Protein AF-A0A4Q6BE44-F1 (afdb_monomer_lite)

Sequence (335 aa):
MDDSVPVTAKYSFSKQGELLGVRKEMVAYKNAGSKFDSQLNSIDYLYDADKKLLGAKGVVKSTFKENGGSETVMNFFVKALEVRALSEGLKSANRSSMTLVDPARVSVSEAQSRASSGRTFDEAMKDLDQVTAATDGGVFYDIFRSLADQIRVNPAYSEIVAKKILSEKERDEGTKRKLAAMFGALAESGHTEGADTLTKLAGDCGDRYCKTQAMMGINTHSKPSAKNTQDLLSLARSESDKEVAATAIIAAGATGRKIESAPPELGRDLIQFYGDPSKTEIKTSTIAAMGNHGSTDYLPTLKEGLKSSESNVRSAAAYSLRYVRDETVNPTLIE

pLDDT: mean 85.11, std 16.84, range [28.7, 98.81]

Structure (mmCIF, N/CA/C/O backbone):
data_AF-A0A4Q6BE44-F1
#
_entry.id   AF-A0A4Q6BE44-F1
#
loop_
_atom_site.group_PDB
_atom_site.id
_atom_site.type_symbol
_atom_site.label_atom_id
_atom_site.label_alt_id
_atom_site.label_comp_id
_atom_site.label_asym_id
_atom_site.label_entity_id
_atom_site.label_seq_id
_atom_site.pdbx_PDB_ins_code
_atom_site.Cartn_x
_atom_site.Cartn_y
_atom_site.Cartn_z
_atom_site.occupancy
_atom_site.B_iso_or_equiv
_atom_site.auth_seq_id
_atom_site.auth_comp_id
_atom_site.auth_asym_id
_atom_site.auth_atom_id
_atom_site.pdbx_PDB_model_num
ATOM 1 N N . MET A 1 1 ? -3.324 -14.981 6.032 1.00 28.70 1 MET A N 1
ATOM 2 C CA . MET A 1 1 ? -3.447 -16.439 6.175 1.00 28.70 1 MET A CA 1
ATOM 3 C C . MET A 1 1 ? -2.144 -16.996 5.666 1.00 28.70 1 MET A C 1
ATOM 5 O O . MET A 1 1 ? -1.795 -16.724 4.526 1.00 28.70 1 MET A O 1
ATOM 9 N N . ASP A 1 2 ? -1.356 -17.581 6.557 1.00 29.73 2 ASP A N 1
ATOM 10 C CA . ASP A 1 2 ? -0.181 -18.337 6.148 1.00 29.73 2 ASP A CA 1
ATOM 11 C C . ASP A 1 2 ? -0.699 -19.727 5.775 1.00 29.73 2 ASP A C 1
ATOM 13 O O . ASP A 1 2 ? -0.874 -20.587 6.633 1.00 29.73 2 ASP A O 1
ATOM 17 N N . ASP A 1 3 ? -1.064 -19.899 4.503 1.00 33.50 3 ASP A N 1
ATOM 18 C CA . ASP A 1 3 ? -1.533 -21.179 3.959 1.00 33.50 3 ASP A CA 1
ATOM 19 C C . ASP A 1 3 ? -0.361 -22.151 3.721 1.00 33.50 3 ASP A C 1
ATOM 21 O O . ASP A 1 3 ? -0.491 -23.132 2.981 1.00 33.50 3 ASP A O 1
ATOM 25 N N . SER A 1 4 ? 0.806 -21.908 4.336 1.00 39.91 4 SER A N 1
ATOM 26 C CA . SER A 1 4 ? 1.925 -22.843 4.305 1.00 39.91 4 SER A CA 1
ATOM 27 C C . SER A 1 4 ? 1.606 -24.078 5.153 1.00 39.91 4 SER A C 1
ATOM 29 O O . SER A 1 4 ? 1.994 -24.248 6.306 1.00 39.91 4 SER A O 1
ATOM 31 N N . VAL A 1 5 ? 0.867 -25.007 4.551 1.00 50.66 5 VAL A N 1
ATOM 32 C CA . VAL A 1 5 ? 0.675 -26.337 5.124 1.00 50.66 5 VAL A CA 1
ATOM 33 C C . VAL A 1 5 ? 2.050 -27.018 5.202 1.00 50.66 5 VAL A C 1
ATOM 35 O O . VAL A 1 5 ? 2.741 -27.121 4.181 1.00 50.66 5 VAL A O 1
ATOM 38 N N . PRO A 1 6 ? 2.478 -27.504 6.380 1.00 59.69 6 PRO A N 1
ATOM 39 C CA . PRO A 1 6 ? 3.819 -28.037 6.559 1.00 59.69 6 PRO A CA 1
ATOM 40 C C . PRO A 1 6 ? 4.020 -29.315 5.734 1.00 59.69 6 PRO A C 1
ATOM 42 O O . PRO A 1 6 ? 3.391 -30.347 5.976 1.00 59.69 6 PRO A O 1
ATOM 45 N N . VAL A 1 7 ? 4.945 -29.264 4.775 1.00 67.75 7 VAL A N 1
ATOM 46 C CA . VAL A 1 7 ? 5.470 -30.451 4.087 1.00 67.75 7 VAL A CA 1
ATOM 47 C C . VAL A 1 7 ? 6.553 -31.072 4.965 1.00 67.75 7 VAL A C 1
ATOM 49 O O . VAL A 1 7 ? 7.505 -30.399 5.368 1.00 67.75 7 VAL A O 1
ATOM 52 N N . THR A 1 8 ? 6.453 -32.373 5.236 1.00 74.06 8 THR A N 1
ATOM 53 C CA . THR A 1 8 ? 7.554 -33.120 5.856 1.00 74.06 8 THR A CA 1
ATOM 54 C C . THR A 1 8 ? 8.442 -33.687 4.760 1.00 74.06 8 THR A C 1
ATOM 56 O O . THR A 1 8 ? 7.979 -34.458 3.919 1.00 74.06 8 THR A O 1
ATOM 59 N N . ALA A 1 9 ? 9.725 -33.335 4.790 1.00 81.25 9 ALA A N 1
ATOM 60 C CA . ALA A 1 9 ? 10.733 -33.896 3.902 1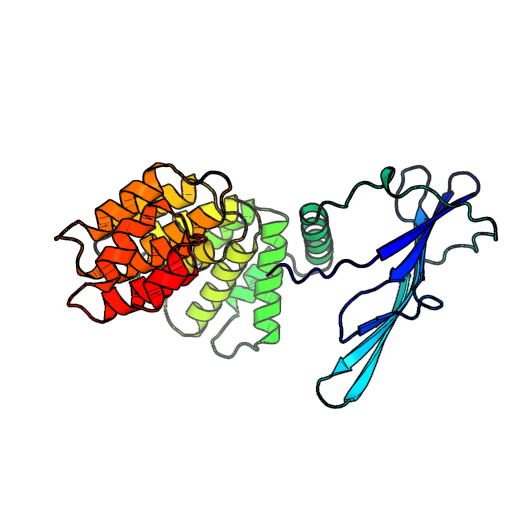.00 81.25 9 ALA A CA 1
ATOM 61 C C . ALA A 1 9 ? 11.821 -34.628 4.701 1.00 81.25 9 ALA A C 1
ATOM 63 O O . ALA A 1 9 ? 12.213 -34.174 5.779 1.00 81.25 9 ALA A O 1
ATOM 64 N N . LYS A 1 10 ? 12.307 -35.747 4.163 1.00 80.06 10 LYS A N 1
ATOM 65 C CA . LYS A 1 10 ? 13.540 -36.415 4.588 1.00 80.06 10 LYS A CA 1
ATOM 66 C C . LYS A 1 10 ? 14.677 -35.966 3.682 1.00 80.06 10 LYS A C 1
ATOM 68 O O . LYS A 1 10 ? 14.475 -35.770 2.487 1.00 80.06 10 LYS A O 1
ATOM 73 N N . TYR A 1 11 ? 15.861 -35.819 4.261 1.00 80.44 11 TYR A N 1
ATOM 74 C CA . TYR A 1 11 ? 17.063 -35.466 3.519 1.00 80.44 11 TYR A CA 1
ATOM 75 C C . TYR A 1 11 ? 18.119 -36.558 3.687 1.00 80.44 11 TYR A C 1
ATOM 77 O O . TYR A 1 11 ? 18.361 -37.043 4.795 1.00 80.44 11 TYR A O 1
ATOM 85 N N . SER A 1 12 ? 18.746 -36.949 2.585 1.00 77.38 12 SER A N 1
ATOM 86 C CA . SER A 1 12 ? 19.853 -37.906 2.538 1.00 77.38 12 SER A CA 1
ATOM 87 C C . SER A 1 12 ? 21.045 -37.234 1.874 1.00 77.38 12 SER A C 1
ATOM 89 O O . SER A 1 12 ? 20.862 -36.466 0.937 1.00 77.38 12 SER A O 1
ATOM 91 N N . PHE A 1 13 ? 22.261 -37.503 2.341 1.00 78.56 13 PHE A N 1
ATOM 92 C CA . PHE A 1 13 ? 23.453 -36.822 1.845 1.00 78.56 13 PHE A CA 1
ATOM 93 C C . PHE A 1 13 ? 24.493 -37.848 1.385 1.00 78.56 13 PHE A C 1
ATOM 95 O O . PHE A 1 13 ? 24.627 -38.925 1.974 1.00 78.56 13 PHE A O 1
ATOM 102 N N . SER A 1 14 ? 25.228 -37.531 0.323 1.00 78.44 14 SER A N 1
ATOM 103 C CA . SER A 1 14 ? 26.370 -38.313 -0.162 1.00 78.44 14 SER A CA 1
ATOM 104 C C . SER A 1 14 ? 27.544 -37.391 -0.459 1.00 78.44 14 SER A C 1
ATOM 106 O O . SER A 1 14 ? 27.363 -36.218 -0.772 1.00 78.44 14 SER A O 1
ATOM 108 N N . LYS A 1 15 ? 28.766 -37.911 -0.342 1.00 80.94 15 LYS A N 1
ATOM 109 C CA . LYS A 1 15 ? 29.979 -37.182 -0.714 1.00 80.94 15 LYS A CA 1
ATOM 110 C C . LYS A 1 15 ? 30.802 -38.035 -1.672 1.00 80.94 15 LYS A C 1
ATOM 112 O O . LYS A 1 15 ? 31.068 -39.196 -1.368 1.00 80.94 15 LYS A O 1
ATOM 117 N N . GLN A 1 16 ? 31.204 -37.464 -2.804 1.00 77.00 16 GLN A N 1
ATOM 118 C CA . GLN A 1 16 ? 32.076 -38.110 -3.787 1.00 77.00 16 GLN A CA 1
ATOM 119 C C . GLN A 1 16 ? 33.203 -37.145 -4.166 1.00 77.00 16 GLN A C 1
ATOM 121 O O . GLN A 1 16 ? 33.008 -36.212 -4.942 1.00 77.00 16 GLN A O 1
ATOM 126 N N . GLY A 1 17 ? 34.387 -37.347 -3.582 1.00 86.00 17 GLY A N 1
ATOM 127 C CA . GLY A 1 17 ? 35.457 -36.349 -3.645 1.00 86.00 17 GLY A CA 1
ATOM 128 C C . GLY A 1 17 ? 35.003 -35.040 -2.995 1.00 86.00 17 GLY A C 1
ATOM 129 O O . GLY A 1 17 ? 34.515 -35.052 -1.867 1.00 86.00 17 GLY A O 1
ATOM 130 N N . GLU A 1 18 ? 35.113 -33.935 -3.726 1.00 81.88 18 GLU A N 1
ATOM 131 C CA . GLU A 1 18 ? 34.664 -32.606 -3.289 1.00 81.88 18 GLU A CA 1
ATOM 132 C C . GLU A 1 18 ? 33.167 -32.341 -3.513 1.00 81.88 18 GLU A C 1
ATOM 134 O O . GLU A 1 18 ? 32.647 -31.302 -3.116 1.00 81.88 18 GLU A O 1
ATOM 139 N N . LEU A 1 19 ? 32.454 -33.277 -4.140 1.00 77.69 19 LEU A N 1
ATOM 140 C CA . LEU A 1 19 ? 31.047 -33.099 -4.469 1.00 77.69 19 LEU A CA 1
ATOM 141 C C . LEU A 1 19 ? 30.142 -33.533 -3.315 1.00 77.69 19 LEU A C 1
ATOM 143 O O . LEU A 1 19 ? 30.325 -34.617 -2.756 1.00 77.69 19 LEU A O 1
ATOM 147 N N . LEU A 1 20 ? 29.126 -32.722 -3.014 1.00 81.69 20 LEU A N 1
ATOM 148 C CA . LEU A 1 20 ? 28.070 -33.013 -2.042 1.00 81.69 20 LEU A CA 1
ATOM 149 C C . LEU A 1 20 ? 26.748 -33.293 -2.767 1.00 81.69 20 LEU A C 1
ATOM 151 O O . LEU A 1 20 ? 26.156 -32.398 -3.365 1.00 81.69 20 LEU A O 1
ATOM 155 N N . GLY A 1 21 ? 26.261 -34.527 -2.678 1.00 81.94 21 GLY A N 1
ATOM 156 C CA . GLY A 1 21 ? 24.915 -34.910 -3.088 1.00 81.94 21 GLY A CA 1
ATOM 157 C C . GLY A 1 21 ? 23.912 -34.721 -1.950 1.00 81.94 21 GLY A C 1
ATOM 158 O O . GLY A 1 21 ? 24.191 -35.085 -0.808 1.00 81.94 21 GLY A O 1
ATOM 159 N N . VAL A 1 22 ? 22.734 -34.176 -2.254 1.00 83.81 22 VAL A N 1
ATOM 160 C CA . VAL A 1 22 ? 21.609 -34.039 -1.320 1.00 83.81 22 VAL A CA 1
ATOM 161 C C . VAL A 1 22 ? 20.351 -34.581 -1.981 1.00 83.81 22 VAL A C 1
ATOM 163 O O . VAL A 1 22 ? 19.870 -34.004 -2.944 1.00 83.81 22 VAL A O 1
ATOM 166 N N . ARG A 1 23 ? 19.770 -35.651 -1.451 1.00 84.31 23 ARG A N 1
ATOM 167 C CA . ARG A 1 23 ? 18.442 -36.131 -1.834 1.00 84.31 23 ARG A CA 1
ATOM 168 C C . ARG A 1 23 ? 17.406 -35.567 -0.872 1.00 84.31 23 ARG A C 1
ATOM 170 O O . ARG A 1 23 ? 17.531 -35.748 0.334 1.00 84.31 23 ARG A O 1
ATOM 177 N N . LYS A 1 24 ? 16.372 -34.911 -1.390 1.00 87.06 24 LYS A N 1
ATOM 178 C CA . LYS A 1 24 ? 15.186 -34.468 -0.647 1.00 87.06 24 LYS A CA 1
ATOM 179 C C . LYS A 1 24 ? 14.000 -35.333 -1.045 1.00 87.06 24 LYS A C 1
ATOM 181 O O . LYS A 1 24 ? 13.546 -35.232 -2.177 1.00 87.06 24 LYS A O 1
ATOM 186 N N . GLU A 1 25 ? 13.462 -36.107 -0.114 1.00 83.00 25 GLU A N 1
ATOM 187 C CA . GLU A 1 25 ? 12.260 -36.928 -0.296 1.00 83.00 25 GLU A CA 1
ATOM 188 C C . GLU A 1 25 ? 11.085 -36.297 0.447 1.00 83.00 25 GLU A C 1
ATOM 190 O O . GLU A 1 25 ? 11.172 -36.045 1.649 1.00 83.00 25 GLU A O 1
ATOM 195 N N . MET A 1 26 ? 9.971 -36.038 -0.231 1.00 82.06 26 MET A N 1
ATOM 196 C CA . MET A 1 26 ? 8.767 -35.513 0.422 1.00 82.06 26 MET A CA 1
ATOM 197 C C . MET A 1 26 ? 7.946 -36.685 0.950 1.00 82.06 26 MET A C 1
ATOM 199 O O . MET A 1 26 ? 7.386 -37.463 0.184 1.00 82.06 26 MET A O 1
ATOM 203 N N . VAL A 1 27 ? 7.902 -36.826 2.275 1.00 73.50 27 VAL A N 1
ATOM 204 C CA . VAL A 1 27 ? 7.380 -38.031 2.937 1.00 73.50 27 VAL A CA 1
ATOM 205 C C . VAL A 1 27 ? 5.978 -37.870 3.499 1.00 73.50 27 VAL A C 1
ATOM 207 O O . VAL A 1 27 ? 5.303 -38.870 3.720 1.00 73.50 27 VAL A O 1
ATOM 210 N N . ALA A 1 28 ? 5.529 -36.639 3.747 1.00 64.69 28 ALA A N 1
ATOM 211 C CA . ALA A 1 28 ? 4.156 -36.401 4.166 1.00 64.69 28 ALA A CA 1
ATOM 212 C C . ALA A 1 28 ? 3.686 -34.987 3.826 1.00 64.69 28 ALA A C 1
ATOM 214 O O . ALA A 1 28 ? 4.404 -34.003 4.019 1.00 64.69 28 ALA A O 1
ATOM 215 N N . TYR A 1 29 ? 2.427 -34.915 3.413 1.00 63.91 29 TYR A N 1
ATOM 216 C CA . TYR A 1 29 ? 1.618 -33.707 3.373 1.00 63.91 29 TYR A CA 1
ATOM 217 C C . TYR A 1 29 ? 0.300 -34.034 4.047 1.00 63.91 29 TYR A C 1
ATOM 219 O O . TYR A 1 29 ? -0.304 -35.068 3.758 1.00 63.91 29 TYR A O 1
ATOM 227 N N . LYS A 1 30 ? -0.117 -33.193 4.988 1.00 53.88 30 LYS A N 1
ATOM 228 C CA . LYS A 1 30 ? -1.343 -33.419 5.743 1.00 53.88 30 LYS A CA 1
ATOM 229 C C . LYS A 1 30 ? -2.300 -32.269 5.464 1.00 53.88 30 LYS A C 1
ATOM 231 O O . LYS A 1 30 ? -2.351 -31.297 6.202 1.00 53.88 30 LYS A O 1
ATOM 236 N N . ASN A 1 31 ? -3.044 -32.404 4.374 1.00 62.22 31 ASN A N 1
ATOM 237 C CA . ASN A 1 31 ? -4.267 -31.652 4.131 1.00 62.22 31 ASN A CA 1
ATOM 238 C C . ASN A 1 31 ? -5.345 -32.654 3.703 1.00 62.22 31 ASN A C 1
ATOM 240 O O . ASN A 1 31 ? -5.035 -33.650 3.051 1.00 62.22 31 ASN A O 1
ATOM 244 N N . ALA A 1 32 ? -6.600 -32.405 4.068 1.00 59.09 32 ALA A N 1
ATOM 245 C CA . ALA A 1 32 ? -7.727 -33.283 3.764 1.00 59.09 32 ALA A CA 1
ATOM 246 C C . ALA A 1 32 ? -7.921 -33.526 2.249 1.00 59.09 32 ALA A C 1
ATOM 248 O O . ALA A 1 32 ? -8.517 -34.533 1.872 1.00 59.09 32 ALA A O 1
ATOM 249 N N . GLY A 1 33 ? -7.392 -32.640 1.394 1.00 65.12 33 GLY A N 1
ATOM 250 C CA . GLY A 1 33 ? -7.576 -32.672 -0.060 1.00 65.12 33 GLY A CA 1
ATOM 251 C C . GLY A 1 33 ? -6.363 -33.053 -0.916 1.00 65.12 33 GLY A C 1
ATOM 252 O O . GLY A 1 33 ? -6.529 -33.130 -2.129 1.00 65.12 33 GLY A O 1
ATOM 253 N N . SER A 1 34 ? -5.166 -33.304 -0.367 1.00 64.38 34 SER A N 1
ATOM 254 C CA . SER A 1 34 ? -3.989 -33.583 -1.220 1.00 64.38 34 SER A CA 1
ATOM 255 C C . SER A 1 34 ? -3.084 -34.688 -0.687 1.00 64.38 34 SER A C 1
ATOM 257 O O . SER A 1 34 ? -2.895 -34.835 0.521 1.00 64.38 34 SER A O 1
ATOM 259 N N . LYS A 1 35 ? -2.486 -35.452 -1.608 1.00 66.62 35 LYS A N 1
ATOM 260 C CA . LYS A 1 35 ? -1.520 -36.519 -1.317 1.00 66.62 35 LYS A CA 1
ATOM 261 C C . LYS A 1 35 ? -0.296 -36.393 -2.222 1.00 66.62 35 LYS A C 1
ATOM 263 O O . LYS A 1 35 ? -0.426 -36.178 -3.427 1.00 66.62 35 LYS A O 1
ATOM 268 N N . PHE A 1 36 ? 0.883 -36.590 -1.639 1.00 68.31 36 PHE A N 1
ATOM 269 C CA . PHE A 1 36 ? 2.114 -36.837 -2.386 1.00 68.31 36 PHE A CA 1
ATOM 270 C C . PHE A 1 36 ? 2.395 -38.334 -2.396 1.00 68.31 36 PHE A C 1
ATOM 272 O O . PHE A 1 36 ? 2.261 -39.009 -1.375 1.00 68.31 36 PHE A O 1
ATOM 279 N N . ASP A 1 37 ? 2.800 -38.842 -3.551 1.00 65.50 37 ASP A N 1
ATOM 280 C CA . ASP A 1 37 ? 3.333 -40.191 -3.675 1.00 65.50 37 ASP A CA 1
ATOM 281 C C . ASP A 1 37 ? 4.752 -40.228 -3.087 1.00 65.50 37 ASP A C 1
ATOM 283 O O . ASP A 1 37 ? 5.701 -39.725 -3.693 1.00 65.50 37 ASP A O 1
ATOM 287 N N . SER A 1 38 ? 4.911 -40.790 -1.891 1.00 61.25 38 SER A N 1
ATOM 288 C CA . SER A 1 38 ? 6.203 -40.829 -1.199 1.00 61.25 38 SER A CA 1
ATOM 289 C C . SER A 1 38 ? 7.295 -41.589 -1.963 1.00 61.25 38 SER A C 1
ATOM 291 O O . SER A 1 38 ? 8.459 -41.466 -1.598 1.00 61.25 38 SER A O 1
ATOM 293 N N . GLN A 1 39 ? 6.949 -42.375 -2.991 1.00 62.78 39 GLN A N 1
ATOM 294 C CA . GLN A 1 39 ? 7.919 -43.102 -3.818 1.00 62.78 39 GLN A CA 1
ATOM 295 C C . GLN A 1 39 ? 8.409 -42.291 -5.023 1.00 62.78 39 GLN A C 1
ATOM 297 O O . GLN A 1 39 ? 9.494 -42.554 -5.532 1.00 62.78 39 GLN A O 1
ATOM 302 N N . LEU A 1 40 ? 7.631 -41.305 -5.480 1.00 65.25 40 LEU A N 1
ATOM 303 C CA . LEU A 1 40 ? 7.940 -40.520 -6.682 1.00 65.25 40 LEU A CA 1
ATOM 304 C C . LEU A 1 40 ? 8.413 -39.096 -6.383 1.00 65.25 40 LEU A C 1
ATOM 306 O O . LEU A 1 40 ? 8.883 -38.412 -7.288 1.00 65.25 40 LEU A O 1
ATOM 310 N N . ASN A 1 41 ? 8.282 -38.636 -5.139 1.00 77.00 41 ASN A N 1
ATOM 311 C CA . ASN A 1 41 ? 8.591 -37.265 -4.751 1.00 77.00 41 ASN A CA 1
ATOM 312 C C . ASN A 1 41 ? 10.001 -37.125 -4.178 1.00 77.00 41 ASN A C 1
ATOM 314 O O . ASN A 1 41 ? 10.175 -36.970 -2.965 1.00 77.00 41 ASN A O 1
ATOM 318 N N . SER A 1 42 ? 11.001 -37.130 -5.055 1.00 82.38 42 SER A N 1
ATOM 319 C CA . SER A 1 42 ? 12.390 -36.889 -4.670 1.00 82.38 42 SER A CA 1
ATOM 320 C C . SER A 1 42 ? 13.088 -35.912 -5.604 1.00 82.38 42 SER A C 1
ATOM 322 O O . SER A 1 42 ? 12.949 -36.010 -6.825 1.00 82.38 42 SER A O 1
ATOM 324 N N . ILE A 1 43 ? 13.891 -35.016 -5.034 1.00 84.00 43 ILE A N 1
ATOM 325 C CA . ILE A 1 43 ? 14.813 -34.155 -5.777 1.00 84.00 43 ILE A CA 1
ATOM 326 C C . ILE A 1 43 ? 16.229 -34.403 -5.270 1.00 84.00 43 ILE A C 1
ATOM 328 O O . ILE A 1 43 ? 16.507 -34.230 -4.086 1.00 84.00 43 ILE A O 1
ATOM 332 N N . ASP A 1 44 ? 17.109 -34.790 -6.181 1.00 80.31 44 ASP A N 1
ATOM 333 C CA . ASP A 1 44 ? 18.544 -34.905 -5.987 1.00 80.31 44 ASP A CA 1
ATOM 334 C C . ASP A 1 44 ? 19.211 -33.591 -6.391 1.00 80.31 44 ASP A C 1
ATOM 336 O O . ASP A 1 44 ? 19.014 -33.101 -7.500 1.00 80.31 44 ASP A O 1
ATOM 340 N N . TYR A 1 45 ? 20.008 -33.028 -5.497 1.00 84.12 45 TYR A N 1
ATOM 341 C CA . TYR A 1 45 ? 20.822 -31.839 -5.698 1.00 84.12 45 TYR A CA 1
ATOM 342 C C . TYR A 1 45 ? 22.296 -32.234 -5.637 1.00 84.12 45 TYR A C 1
ATOM 344 O O . TYR A 1 45 ? 22.676 -33.111 -4.859 1.00 84.12 45 TYR A O 1
ATOM 352 N N . LEU A 1 46 ? 23.130 -31.564 -6.422 1.00 77.56 46 LEU A N 1
ATOM 353 C CA . LEU A 1 46 ? 24.576 -31.729 -6.403 1.00 77.56 46 LEU A CA 1
ATOM 354 C C . LEU A 1 46 ? 25.250 -30.377 -6.202 1.00 77.56 46 LEU A C 1
ATOM 356 O O . LEU A 1 46 ? 24.948 -29.430 -6.925 1.00 77.56 46 LEU A O 1
ATOM 360 N N . TYR A 1 47 ? 26.190 -30.312 -5.267 1.00 78.19 47 TYR A N 1
ATOM 361 C CA . TYR A 1 47 ? 26.978 -29.126 -4.954 1.00 78.19 47 TYR A CA 1
ATOM 362 C C . TYR A 1 47 ? 28.482 -29.409 -5.078 1.00 78.19 47 TYR A C 1
ATOM 364 O O . TYR A 1 47 ? 28.905 -30.554 -4.908 1.00 78.19 47 TYR A O 1
ATOM 372 N N . ASP A 1 48 ? 29.281 -28.379 -5.361 1.00 78.31 48 ASP A N 1
ATOM 373 C CA . ASP A 1 48 ? 30.751 -28.429 -5.279 1.00 78.31 48 ASP A CA 1
ATOM 374 C C . ASP A 1 48 ? 31.281 -28.140 -3.857 1.00 78.31 48 ASP A C 1
ATOM 376 O O . ASP A 1 48 ? 30.507 -27.980 -2.906 1.00 78.31 48 ASP A O 1
ATOM 380 N N . ALA A 1 49 ? 32.614 -28.073 -3.718 1.00 76.44 49 ALA A N 1
ATOM 381 C CA . ALA A 1 49 ? 33.313 -27.782 -2.461 1.00 76.44 49 ALA A CA 1
ATOM 382 C C . ALA A 1 49 ? 32.881 -26.449 -1.830 1.00 76.44 49 ALA A C 1
ATOM 384 O O . ALA A 1 49 ? 32.778 -26.338 -0.606 1.00 76.44 49 ALA A O 1
ATOM 385 N N . ASP A 1 50 ? 32.578 -25.460 -2.671 1.00 72.94 50 ASP A N 1
ATOM 386 C CA . ASP A 1 50 ? 32.175 -24.112 -2.274 1.00 72.94 50 ASP A CA 1
ATOM 387 C C . ASP A 1 50 ? 30.662 -24.013 -2.012 1.00 72.94 50 ASP A C 1
ATOM 389 O O . ASP A 1 50 ? 30.126 -22.928 -1.775 1.00 72.94 50 ASP A O 1
ATOM 393 N N . LYS A 1 51 ? 29.958 -25.156 -2.006 1.00 75.38 51 LYS A N 1
ATOM 394 C CA . LYS A 1 51 ? 28.503 -25.277 -1.825 1.00 75.38 51 LYS A CA 1
ATOM 395 C C . LYS A 1 51 ? 27.698 -24.591 -2.933 1.00 75.38 51 LYS A C 1
ATOM 397 O O . LYS A 1 51 ? 26.526 -24.263 -2.728 1.00 75.38 51 LYS A O 1
ATOM 402 N N . LYS A 1 52 ? 28.280 -24.392 -4.115 1.00 68.19 52 LYS A N 1
ATOM 403 C CA . LYS A 1 52 ? 27.555 -23.907 -5.290 1.00 68.19 52 LYS A CA 1
ATOM 404 C C . LYS A 1 52 ? 26.786 -25.065 -5.918 1.00 68.19 52 LYS A C 1
ATOM 406 O O . LYS A 1 52 ? 27.317 -26.159 -6.087 1.00 68.19 52 LYS A O 1
ATOM 411 N N . LEU A 1 53 ? 25.517 -24.829 -6.259 1.00 77.19 53 LEU A N 1
ATOM 412 C CA . LEU A 1 53 ? 24.672 -25.832 -6.907 1.00 77.19 53 LEU A CA 1
ATOM 413 C C . LEU A 1 53 ? 25.183 -26.098 -8.329 1.00 77.19 53 LEU A C 1
ATOM 415 O O . LEU A 1 53 ? 25.165 -25.207 -9.177 1.00 77.19 53 LEU A O 1
ATOM 419 N N . LEU A 1 54 ? 25.613 -27.330 -8.581 1.00 70.00 54 LEU A N 1
ATOM 420 C CA . LEU A 1 54 ? 26.063 -27.807 -9.886 1.00 70.00 54 LEU A CA 1
ATOM 421 C C . LEU A 1 54 ? 24.921 -28.385 -10.719 1.00 70.00 54 LEU A C 1
ATOM 423 O O . LEU A 1 54 ? 24.941 -28.283 -11.942 1.00 70.00 54 LEU A O 1
ATOM 427 N N . GLY A 1 55 ? 23.928 -28.995 -10.070 1.00 72.44 55 GLY A N 1
ATOM 428 C CA . GLY A 1 55 ? 22.769 -29.531 -10.767 1.00 72.44 55 GLY A CA 1
ATOM 429 C C . GLY A 1 55 ? 21.688 -30.055 -9.836 1.00 72.44 55 GLY A C 1
ATOM 430 O O . GLY A 1 55 ? 21.911 -30.262 -8.642 1.00 72.44 55 GLY A O 1
ATOM 431 N N . ALA A 1 56 ? 20.501 -30.254 -10.398 1.00 80.25 56 ALA A N 1
ATOM 432 C CA . ALA A 1 56 ? 19.368 -30.835 -9.696 1.00 80.25 56 ALA A CA 1
ATOM 433 C C . ALA A 1 56 ? 18.536 -31.710 -10.635 1.00 80.25 56 ALA A C 1
ATOM 435 O O . ALA A 1 56 ? 18.255 -31.328 -11.775 1.00 80.25 56 ALA A O 1
ATOM 436 N N . LYS A 1 57 ? 18.108 -32.874 -10.153 1.00 78.56 57 LYS A N 1
ATOM 437 C CA . LYS A 1 57 ? 17.230 -33.785 -10.884 1.00 78.56 57 LYS A CA 1
ATOM 438 C C . LYS A 1 57 ? 16.180 -34.356 -9.952 1.00 78.56 57 LYS A C 1
ATOM 440 O O . LYS A 1 57 ? 16.504 -34.820 -8.870 1.00 78.56 57 LYS A O 1
ATOM 445 N N . GLY A 1 58 ? 14.927 -34.379 -10.374 1.00 80.38 58 GLY A N 1
ATOM 446 C CA . GLY A 1 58 ? 13.885 -34.957 -9.542 1.00 80.38 58 GLY A CA 1
ATOM 447 C C . GLY A 1 58 ? 12.522 -34.960 -10.187 1.00 80.38 58 GLY A C 1
ATOM 448 O O . GLY A 1 58 ? 12.312 -34.357 -11.240 1.00 80.38 58 GLY A O 1
ATOM 449 N N . VAL A 1 59 ? 11.598 -35.631 -9.516 1.00 74.25 59 VAL A N 1
ATOM 450 C CA . VAL A 1 59 ? 10.179 -35.608 -9.847 1.00 74.25 59 VAL A CA 1
ATOM 451 C C . VAL A 1 59 ? 9.422 -35.180 -8.602 1.00 74.25 59 VAL A C 1
ATOM 453 O O . VAL A 1 59 ? 9.743 -35.594 -7.488 1.00 74.25 59 VAL A O 1
ATOM 456 N N . VAL A 1 60 ? 8.430 -34.317 -8.792 1.00 79.31 60 VAL A N 1
ATOM 457 C CA . VAL A 1 60 ? 7.440 -33.997 -7.769 1.00 79.31 60 VAL A CA 1
ATOM 458 C C . VAL A 1 60 ? 6.070 -34.287 -8.355 1.00 79.31 60 VAL A C 1
ATOM 460 O O . VAL A 1 60 ? 5.634 -33.612 -9.283 1.00 79.31 60 VAL A O 1
ATOM 463 N N . LYS A 1 61 ? 5.399 -35.308 -7.832 1.00 75.06 61 LYS A N 1
ATOM 464 C CA . LYS A 1 61 ? 4.039 -35.688 -8.195 1.00 75.06 61 LYS A CA 1
ATOM 465 C C . LYS A 1 61 ? 3.086 -35.329 -7.063 1.00 75.06 61 LYS A C 1
ATOM 467 O O . LYS A 1 61 ? 3.109 -35.967 -6.007 1.00 75.06 61 LYS A O 1
ATOM 472 N N . SER A 1 62 ? 2.227 -34.345 -7.304 1.00 74.31 62 SER A N 1
ATOM 473 C CA . SER A 1 62 ? 1.159 -33.962 -6.379 1.00 74.31 62 SER A CA 1
ATOM 474 C C . SER A 1 62 ? -0.195 -34.387 -6.928 1.00 74.31 62 SER A C 1
ATOM 476 O O . SER A 1 62 ? -0.466 -34.191 -8.112 1.00 74.31 62 SER A O 1
ATOM 478 N N . THR A 1 63 ? -1.044 -34.957 -6.073 1.00 73.69 63 THR A N 1
ATOM 479 C CA . THR A 1 63 ? -2.446 -35.250 -6.398 1.00 73.69 63 THR A CA 1
ATOM 480 C C . THR A 1 63 ? -3.346 -34.396 -5.519 1.00 73.69 63 THR A C 1
ATOM 482 O O . THR A 1 63 ? -3.235 -34.443 -4.291 1.00 73.69 63 THR A O 1
ATOM 485 N N . PHE A 1 64 ? -4.233 -33.631 -6.146 1.00 73.12 64 PHE A N 1
ATOM 486 C CA . PHE A 1 64 ? -5.227 -32.794 -5.483 1.00 73.12 64 PHE A CA 1
ATOM 487 C C . PHE A 1 64 ? -6.620 -33.338 -5.776 1.00 73.12 64 PHE A C 1
ATOM 489 O O . PHE A 1 64 ? -6.928 -33.663 -6.920 1.00 73.12 64 PHE A O 1
ATOM 496 N N . LYS A 1 65 ? -7.457 -33.434 -4.745 1.00 70.19 65 LYS A N 1
ATOM 497 C CA . LYS A 1 65 ? -8.859 -33.815 -4.865 1.00 70.19 65 LYS A CA 1
ATOM 498 C C . LYS A 1 65 ? -9.718 -32.564 -4.758 1.00 70.19 65 LYS A C 1
ATOM 500 O O . LYS A 1 65 ? -9.724 -31.903 -3.720 1.00 70.19 65 LYS A O 1
ATOM 505 N N . GLU A 1 66 ? -10.429 -32.243 -5.828 1.00 64.69 66 GLU A N 1
ATOM 506 C CA . GLU A 1 66 ? -11.353 -31.113 -5.844 1.00 64.69 66 GLU A CA 1
ATOM 507 C C . GLU A 1 66 ? -12.675 -31.478 -5.153 1.00 64.69 66 GLU A C 1
ATOM 509 O O . GLU A 1 66 ? -13.082 -32.648 -5.088 1.00 64.69 66 GLU A O 1
ATOM 514 N N . ASN A 1 67 ? -13.371 -30.461 -4.637 1.00 51.31 67 ASN A N 1
ATOM 515 C CA . ASN A 1 67 ? -14.734 -30.606 -4.130 1.00 51.31 67 ASN A CA 1
ATOM 516 C C . ASN A 1 67 ? -15.653 -30.996 -5.300 1.00 51.31 67 ASN A C 1
ATOM 518 O O . ASN A 1 67 ? -16.050 -30.151 -6.092 1.00 51.31 67 ASN A O 1
ATOM 522 N N . GLY A 1 68 ? -15.942 -32.292 -5.424 1.00 65.56 68 GLY A N 1
ATOM 523 C CA . GLY A 1 68 ? -16.623 -32.878 -6.585 1.00 65.56 68 GLY A CA 1
ATOM 524 C C . GLY A 1 68 ? -16.093 -34.260 -6.975 1.00 65.56 68 GLY A C 1
ATOM 525 O O . GLY A 1 68 ? -16.761 -34.987 -7.702 1.00 65.56 68 GLY A O 1
ATOM 526 N N . GLY A 1 69 ? -14.935 -34.666 -6.438 1.00 61.62 69 GLY A N 1
ATOM 527 C CA . GLY A 1 69 ? -14.407 -36.027 -6.578 1.00 61.62 69 GLY A CA 1
ATOM 528 C C . GLY A 1 69 ? -13.435 -36.239 -7.742 1.00 61.62 69 GLY A C 1
ATOM 529 O O . GLY A 1 69 ? -12.881 -37.332 -7.836 1.00 61.62 69 GLY A O 1
ATOM 530 N N . SER A 1 70 ? -13.182 -35.225 -8.573 1.00 64.69 70 SER A N 1
ATOM 531 C CA . SER A 1 70 ? -12.098 -35.227 -9.562 1.00 64.69 70 SER A CA 1
ATOM 532 C C . SER A 1 70 ? -10.728 -35.195 -8.873 1.00 64.69 70 SER A C 1
ATOM 534 O O . SER A 1 70 ? -10.510 -34.452 -7.912 1.00 64.69 70 SER A O 1
ATOM 536 N N . GLU A 1 71 ? -9.799 -36.019 -9.364 1.00 74.12 71 GLU A N 1
ATOM 537 C CA . GLU A 1 71 ? -8.392 -36.010 -8.956 1.00 74.12 71 GLU A CA 1
ATOM 538 C C . GLU A 1 71 ? -7.544 -35.356 -10.052 1.00 74.12 71 GLU A C 1
ATOM 540 O O . GLU A 1 71 ? -7.506 -35.828 -11.188 1.00 74.12 71 GLU A O 1
ATOM 545 N N . THR A 1 72 ? -6.833 -34.286 -9.700 1.00 69.94 72 THR A N 1
ATOM 546 C CA . THR A 1 72 ? -5.877 -33.608 -10.580 1.00 69.94 72 THR A CA 1
ATOM 547 C C . THR A 1 72 ? -4.461 -34.009 -10.181 1.00 69.94 72 THR A C 1
ATOM 549 O O . THR A 1 72 ? -4.044 -33.804 -9.038 1.00 69.94 72 THR A O 1
ATOM 552 N N . VAL A 1 73 ? -3.704 -34.570 -11.128 1.00 72.44 73 VAL A N 1
ATOM 553 C CA . VAL A 1 73 ? -2.310 -34.993 -10.932 1.00 72.44 73 VAL A CA 1
ATOM 554 C C . VAL A 1 73 ? -1.373 -34.006 -11.621 1.00 72.44 73 VAL A C 1
ATOM 556 O O . VAL A 1 73 ? -1.413 -33.846 -12.838 1.00 72.44 73 VAL A O 1
ATOM 559 N N . MET A 1 74 ? -0.487 -33.382 -10.849 1.00 68.44 74 MET A N 1
ATOM 560 C CA . MET A 1 74 ? 0.567 -32.504 -11.355 1.00 68.44 74 MET A CA 1
ATOM 561 C C . MET A 1 74 ? 1.922 -33.199 -11.241 1.00 68.44 74 MET A C 1
ATOM 563 O O . MET A 1 74 ? 2.298 -33.630 -10.151 1.00 68.44 74 MET A O 1
ATOM 567 N N . ASN A 1 75 ? 2.658 -33.282 -12.353 1.00 67.56 75 ASN A N 1
ATOM 568 C CA . ASN A 1 75 ? 4.021 -33.810 -12.397 1.00 67.56 75 ASN A CA 1
ATOM 569 C C . ASN A 1 75 ? 4.999 -32.677 -12.718 1.00 67.56 75 ASN A C 1
ATOM 571 O O . ASN A 1 75 ? 4.970 -32.123 -13.815 1.00 67.56 75 ASN A O 1
ATOM 575 N N . PHE A 1 76 ? 5.888 -32.366 -11.783 1.00 70.38 76 PHE A N 1
ATOM 576 C CA . PHE A 1 76 ? 6.993 -31.440 -11.993 1.00 70.38 76 PHE A CA 1
ATOM 577 C C . PHE A 1 76 ? 8.276 -32.233 -12.197 1.00 70.38 76 PHE A C 1
ATOM 579 O O . PHE A 1 76 ? 8.662 -33.032 -11.344 1.00 70.38 76 PHE A O 1
ATOM 586 N N . PHE A 1 77 ? 8.949 -31.988 -13.316 1.00 71.62 77 PHE A N 1
ATOM 587 C CA . PHE A 1 77 ? 10.257 -32.558 -13.604 1.00 71.62 77 PHE A CA 1
ATOM 588 C C . PHE A 1 77 ? 11.312 -31.487 -13.375 1.00 71.62 77 PHE A C 1
ATOM 590 O O . PHE A 1 77 ? 11.324 -30.458 -14.046 1.00 71.62 77 PHE A O 1
ATOM 597 N N . VAL A 1 78 ? 12.207 -31.730 -12.425 1.00 68.50 78 VAL A N 1
ATOM 598 C CA . VAL A 1 78 ? 13.370 -30.875 -12.203 1.00 68.50 78 VAL A CA 1
ATOM 599 C C . VAL A 1 78 ? 14.519 -31.465 -13.007 1.00 68.50 78 VAL A C 1
ATOM 601 O O . VAL A 1 78 ? 14.881 -32.625 -12.805 1.00 68.50 78 VAL A O 1
ATOM 604 N N . LYS A 1 79 ? 15.082 -30.684 -13.932 1.00 68.19 79 LYS A N 1
ATOM 605 C CA . LYS A 1 79 ? 16.315 -31.025 -14.650 1.00 68.19 79 LYS A CA 1
ATOM 606 C C . LYS A 1 79 ? 17.142 -29.757 -14.844 1.00 68.19 79 LYS A C 1
ATOM 608 O O . LYS A 1 79 ? 16.879 -28.973 -15.747 1.00 68.19 79 LYS A O 1
ATOM 613 N N . ALA A 1 80 ? 18.143 -29.575 -13.995 1.00 59.97 80 ALA A N 1
ATOM 614 C CA . ALA A 1 80 ? 19.135 -28.517 -14.101 1.00 59.97 80 ALA A CA 1
ATOM 615 C C . ALA A 1 80 ? 20.522 -29.163 -14.217 1.00 59.97 80 ALA A C 1
ATOM 617 O O . ALA A 1 80 ? 20.967 -29.779 -13.253 1.00 59.97 80 ALA A O 1
ATOM 618 N N . LEU A 1 81 ? 21.151 -29.005 -15.392 1.00 56.53 81 LEU A N 1
ATOM 619 C CA . LEU A 1 81 ? 22.513 -29.435 -15.771 1.00 56.53 81 LEU A CA 1
ATOM 620 C C . LEU A 1 81 ? 22.808 -30.952 -15.655 1.00 56.53 81 LEU A C 1
ATOM 622 O O . LEU A 1 81 ? 22.351 -31.649 -14.753 1.00 56.53 81 LEU A O 1
ATOM 626 N N . GLU A 1 82 ? 23.543 -31.502 -16.629 1.00 45.81 82 GLU A N 1
ATOM 627 C CA . GLU A 1 82 ? 23.891 -32.931 -16.680 1.00 45.81 82 GLU A CA 1
ATOM 628 C C . GLU A 1 82 ? 24.861 -33.313 -15.556 1.00 45.81 82 GLU A C 1
ATOM 630 O O . GLU A 1 82 ? 26.080 -33.202 -15.668 1.00 45.81 82 GLU A O 1
ATOM 635 N N . VAL A 1 83 ? 24.303 -33.799 -14.451 1.00 48.34 83 VAL A N 1
ATOM 636 C CA . VAL A 1 83 ? 25.063 -34.418 -13.369 1.00 48.34 83 VAL A CA 1
ATOM 637 C C . VAL A 1 83 ? 25.496 -35.825 -13.798 1.00 48.34 83 VAL A C 1
ATOM 639 O O . VAL A 1 83 ? 24.652 -36.692 -14.038 1.00 48.34 83 VAL A O 1
ATOM 642 N N . ARG A 1 84 ? 26.815 -36.068 -13.874 1.00 49.59 84 ARG A N 1
ATOM 643 C CA . ARG A 1 84 ? 27.387 -37.427 -13.932 1.00 49.59 84 ARG A CA 1
ATOM 644 C C . ARG A 1 84 ? 26.848 -38.235 -12.748 1.00 49.59 84 ARG A C 1
ATOM 646 O O . ARG A 1 84 ? 26.880 -37.753 -11.621 1.00 49.59 84 ARG A O 1
ATOM 653 N N . ALA A 1 85 ? 26.339 -39.433 -13.029 1.00 50.78 85 ALA A N 1
ATOM 654 C CA . ALA A 1 85 ? 25.632 -40.289 -12.079 1.00 50.78 85 ALA A CA 1
ATOM 655 C C . ALA A 1 85 ? 26.362 -40.404 -10.725 1.00 50.78 85 ALA A C 1
ATOM 657 O O . ALA A 1 85 ? 27.464 -40.945 -10.654 1.00 50.78 85 ALA A O 1
ATOM 658 N N . LEU A 1 86 ? 25.730 -39.900 -9.662 1.00 51.19 86 LEU A N 1
ATOM 659 C CA . LEU A 1 86 ? 26.147 -40.148 -8.282 1.00 51.19 86 LEU A CA 1
ATOM 660 C C . LEU A 1 86 ? 25.864 -41.619 -7.961 1.00 51.19 86 LEU A C 1
ATOM 662 O O . LEU A 1 86 ? 24.741 -42.086 -8.156 1.00 51.19 86 LEU A O 1
ATOM 666 N N . SER A 1 87 ? 26.879 -42.353 -7.509 1.00 47.31 87 SER A N 1
ATOM 667 C CA . SER A 1 87 ? 26.751 -43.767 -7.156 1.00 47.31 87 SER A CA 1
ATOM 668 C C . SER A 1 87 ? 25.949 -43.976 -5.865 1.00 47.31 87 SER A C 1
ATOM 670 O O . SER A 1 87 ? 25.938 -43.137 -4.961 1.00 47.31 87 SER A O 1
ATOM 672 N N . GLU A 1 88 ? 25.267 -45.120 -5.791 1.00 46.09 88 GLU A N 1
ATOM 673 C CA . GLU A 1 88 ? 24.436 -45.551 -4.665 1.00 46.09 88 GLU A CA 1
ATOM 674 C C . GLU A 1 88 ? 25.258 -45.661 -3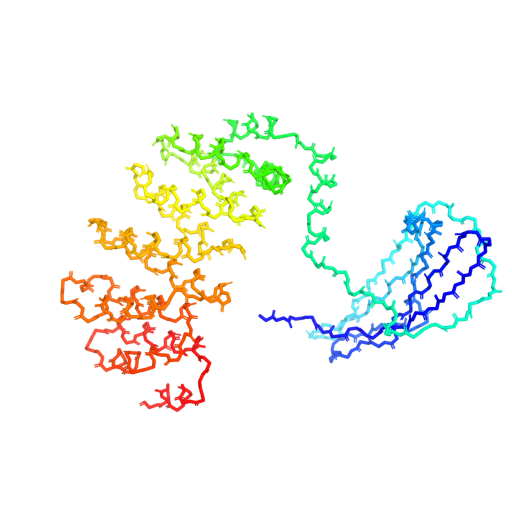.370 1.00 46.09 88 GLU A C 1
ATOM 676 O O . GLU A 1 88 ? 26.189 -46.455 -3.259 1.00 46.09 88 GLU A O 1
ATOM 681 N N . GLY A 1 89 ? 24.919 -44.833 -2.381 1.00 47.00 89 GLY A N 1
ATOM 682 C CA . GLY A 1 89 ? 25.628 -44.778 -1.101 1.00 47.00 89 GLY A CA 1
ATOM 683 C C . GLY A 1 89 ? 25.198 -43.593 -0.240 1.00 47.00 89 GLY A C 1
ATOM 684 O O . GLY A 1 89 ? 26.037 -42.848 0.261 1.00 47.00 89 GLY A O 1
ATOM 685 N N . LEU A 1 90 ? 23.889 -43.364 -0.112 1.00 45.34 90 LEU A N 1
ATOM 686 C CA . LEU A 1 90 ? 23.347 -42.256 0.678 1.00 45.34 90 LEU A CA 1
ATOM 687 C C . LEU A 1 90 ? 23.258 -42.655 2.158 1.00 45.34 90 LEU A C 1
ATOM 689 O O . LEU A 1 90 ? 22.592 -43.630 2.505 1.00 45.34 90 LEU A O 1
ATOM 693 N N . LYS A 1 91 ? 23.894 -41.880 3.044 1.00 44.56 91 LYS A N 1
ATOM 694 C CA . LYS A 1 91 ? 23.677 -41.950 4.499 1.00 44.56 91 LYS A CA 1
ATOM 695 C C . LYS A 1 91 ? 22.875 -40.719 4.936 1.00 44.56 91 LYS A C 1
ATOM 697 O O . LYS A 1 91 ? 23.071 -39.615 4.434 1.00 44.56 91 LYS A O 1
ATOM 702 N N . SER A 1 92 ? 21.915 -40.905 5.839 1.00 38.34 92 SER A N 1
ATOM 703 C CA . SER A 1 92 ? 21.015 -39.839 6.304 1.00 38.34 92 SER A CA 1
ATOM 704 C C . SER A 1 92 ? 21.717 -38.856 7.248 1.00 38.34 92 SER A C 1
ATOM 706 O O . SER A 1 92 ? 22.469 -39.293 8.118 1.00 38.34 92 SER A O 1
ATOM 708 N N . ALA A 1 93 ? 21.401 -37.560 7.149 1.00 41.19 93 ALA A N 1
ATOM 709 C CA . ALA A 1 93 ? 21.780 -36.544 8.139 1.00 41.19 93 ALA A CA 1
ATOM 710 C C . ALA A 1 93 ? 20.537 -35.904 8.787 1.00 41.19 93 ALA A C 1
ATOM 712 O O . ALA A 1 93 ? 19.419 -36.025 8.285 1.00 41.19 93 ALA A O 1
ATOM 713 N N . ASN A 1 94 ? 20.735 -35.256 9.937 1.00 40.22 94 ASN A N 1
ATOM 714 C CA . ASN A 1 94 ? 19.675 -34.738 10.802 1.00 40.22 94 ASN A CA 1
ATOM 715 C C . ASN A 1 94 ? 19.219 -33.325 10.378 1.00 40.22 94 ASN A C 1
ATOM 717 O O . ASN A 1 94 ? 20.037 -32.472 10.052 1.00 40.22 94 ASN A O 1
ATOM 721 N N . ARG A 1 95 ? 17.908 -33.057 10.447 1.00 37.00 95 ARG A N 1
ATOM 722 C CA . ARG A 1 95 ? 17.247 -31.777 10.117 1.00 37.00 95 ARG A CA 1
ATOM 723 C C . ARG A 1 95 ? 17.858 -30.561 10.828 1.00 37.00 95 ARG A C 1
ATOM 725 O O . ARG A 1 95 ? 17.787 -29.458 10.299 1.00 37.00 95 ARG A O 1
ATOM 732 N N . SER A 1 96 ? 18.460 -30.755 12.000 1.00 44.25 96 SER A N 1
ATOM 733 C CA . SER A 1 96 ? 19.103 -29.696 12.787 1.00 44.25 96 SER A CA 1
ATOM 734 C C . SER A 1 96 ? 20.359 -29.095 12.144 1.00 44.25 96 SER A C 1
ATOM 736 O O . SER A 1 96 ? 20.784 -28.025 12.565 1.00 44.25 96 SER A O 1
ATOM 738 N N . SER A 1 97 ? 20.947 -29.734 11.125 1.00 40.22 97 SER A N 1
ATOM 739 C CA . SER A 1 97 ? 22.122 -29.208 10.415 1.00 40.22 97 SER A CA 1
ATOM 740 C C . SER A 1 97 ? 21.779 -28.352 9.190 1.00 40.22 97 SER A C 1
ATOM 742 O O . SER A 1 97 ? 22.682 -27.962 8.451 1.00 40.22 97 SER A O 1
ATOM 744 N N . MET A 1 98 ? 20.493 -28.098 8.927 1.00 38.62 98 MET A N 1
ATOM 745 C CA . MET A 1 98 ? 20.038 -27.316 7.777 1.00 38.62 98 MET A CA 1
ATOM 746 C C . MET A 1 98 ? 19.556 -25.936 8.221 1.00 38.62 98 MET A C 1
ATOM 748 O O . MET A 1 98 ? 18.638 -25.820 9.030 1.00 38.62 98 MET A O 1
ATOM 752 N N . THR A 1 99 ? 20.134 -24.885 7.646 1.00 44.09 99 THR A N 1
ATOM 753 C CA . THR A 1 99 ? 19.641 -23.516 7.819 1.00 44.09 99 THR A CA 1
ATOM 754 C C . THR A 1 99 ? 18.439 -23.298 6.904 1.00 44.09 99 THR A C 1
ATOM 756 O O . THR A 1 99 ? 18.505 -23.605 5.711 1.00 44.09 99 THR A O 1
ATOM 759 N N . LEU A 1 100 ? 17.337 -22.774 7.446 1.00 44.69 100 LEU A N 1
ATOM 760 C CA . LEU A 1 100 ? 16.206 -22.324 6.633 1.00 44.69 100 LEU A CA 1
ATOM 761 C C . LEU A 1 100 ? 16.688 -21.228 5.678 1.00 44.69 100 LEU A C 1
ATOM 763 O O . LEU A 1 100 ? 17.353 -20.280 6.094 1.00 44.69 100 LEU A O 1
ATOM 767 N N . VAL A 1 101 ? 16.376 -21.380 4.391 1.00 46.97 101 VAL A N 1
ATOM 768 C CA . VAL A 1 101 ? 16.665 -20.345 3.399 1.00 46.97 101 VAL A CA 1
ATOM 769 C C . VAL A 1 101 ? 15.789 -19.140 3.720 1.00 46.97 101 VAL A C 1
ATOM 771 O O . VAL A 1 101 ? 14.573 -19.275 3.821 1.00 46.97 101 VAL A O 1
ATOM 774 N N . ASP A 1 102 ? 16.419 -17.981 3.878 1.00 57.72 102 ASP A N 1
ATOM 775 C CA . ASP A 1 102 ? 15.735 -16.705 4.067 1.00 57.72 102 ASP A CA 1
ATOM 776 C C . ASP A 1 102 ? 14.871 -16.391 2.824 1.00 57.72 102 ASP A C 1
ATOM 778 O O . ASP A 1 102 ? 15.431 -16.173 1.741 1.00 57.72 102 ASP A O 1
ATOM 782 N N . PRO A 1 103 ? 13.528 -16.362 2.940 1.00 56.59 103 PRO A N 1
ATOM 783 C CA . PRO A 1 103 ? 12.6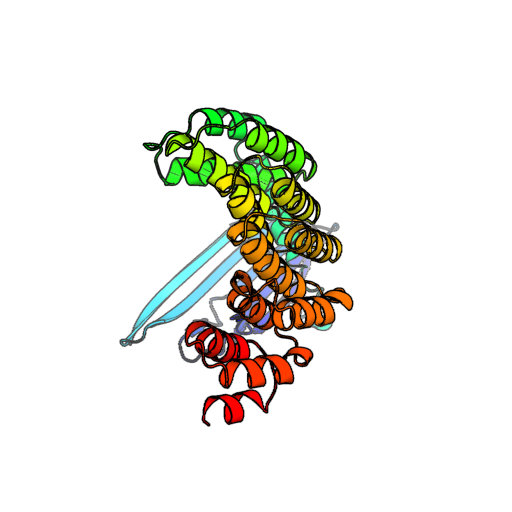34 -16.087 1.815 1.00 56.59 103 PRO A CA 1
ATOM 784 C C . PRO A 1 103 ? 12.922 -14.744 1.136 1.00 56.59 103 PRO A C 1
ATOM 786 O O . PRO A 1 103 ? 12.761 -14.618 -0.080 1.00 56.59 103 PRO A O 1
ATOM 789 N N . ALA A 1 104 ? 13.413 -13.750 1.889 1.00 63.50 104 ALA A N 1
ATOM 790 C CA . ALA A 1 104 ? 13.791 -12.461 1.326 1.00 63.50 104 ALA A CA 1
ATOM 791 C C . ALA A 1 104 ? 14.951 -12.615 0.333 1.00 63.50 104 ALA A C 1
ATOM 793 O O . ALA A 1 104 ? 14.905 -12.041 -0.757 1.00 63.50 104 ALA A O 1
ATOM 794 N N . ARG A 1 105 ? 15.947 -13.457 0.646 1.00 61.78 105 ARG A N 1
ATOM 795 C CA . ARG A 1 105 ? 17.080 -13.733 -0.254 1.00 61.78 105 ARG A CA 1
ATOM 796 C C . ARG A 1 105 ? 16.651 -14.442 -1.535 1.00 61.78 105 ARG A C 1
ATOM 798 O O . ARG A 1 105 ? 17.192 -14.136 -2.594 1.00 61.78 105 ARG A O 1
ATOM 805 N N . VAL A 1 106 ? 15.672 -15.346 -1.459 1.00 65.69 106 VAL A N 1
ATOM 806 C CA . VAL A 1 106 ? 15.116 -16.016 -2.650 1.00 65.69 106 VAL A CA 1
ATOM 807 C C . VAL A 1 106 ? 14.441 -14.998 -3.562 1.00 65.69 106 VAL A C 1
ATOM 809 O O . VAL A 1 106 ? 14.759 -14.940 -4.746 1.00 65.69 106 VAL A O 1
ATOM 812 N N . SER A 1 107 ? 13.593 -14.130 -2.999 1.00 67.19 107 SER A N 1
ATOM 813 C CA . SER A 1 107 ? 12.861 -13.123 -3.779 1.00 67.19 107 SER A CA 1
ATOM 814 C C . SER A 1 107 ? 13.779 -12.126 -4.500 1.00 67.19 107 SER A C 1
ATOM 816 O O . SER A 1 107 ? 13.518 -11.759 -5.646 1.00 67.19 107 SER A O 1
ATOM 818 N N . VAL A 1 108 ? 14.884 -11.721 -3.861 1.00 70.50 108 VAL A N 1
ATOM 819 C CA . VAL A 1 108 ? 15.884 -10.828 -4.465 1.00 70.50 108 VAL A CA 1
ATOM 820 C C . VAL A 1 108 ? 16.670 -11.557 -5.551 1.00 70.50 108 VAL A C 1
ATOM 822 O O . VAL A 1 108 ? 16.857 -11.000 -6.625 1.00 70.50 108 VAL A O 1
ATOM 825 N N . SER A 1 109 ? 17.071 -12.810 -5.320 1.00 67.19 109 SER A N 1
ATOM 826 C CA . SER A 1 109 ? 17.779 -13.625 -6.318 1.00 67.19 109 SER A CA 1
ATOM 827 C C . SER A 1 109 ? 16.932 -13.872 -7.574 1.00 67.19 109 SER A C 1
ATOM 829 O O . SER A 1 109 ? 17.409 -13.708 -8.696 1.00 67.19 109 SER A O 1
ATOM 831 N N . GLU A 1 110 ? 15.644 -14.185 -7.413 1.00 70.38 110 GLU A N 1
ATOM 832 C CA . GLU A 1 110 ? 14.709 -14.328 -8.536 1.00 70.38 110 GLU A CA 1
ATOM 833 C C . GLU A 1 110 ? 14.496 -13.012 -9.286 1.00 70.38 110 GLU A C 1
ATOM 835 O O . GLU A 1 110 ? 14.421 -13.005 -10.516 1.00 70.38 110 GLU A O 1
ATOM 840 N N . ALA A 1 111 ? 14.380 -11.896 -8.562 1.00 68.44 111 ALA A N 1
ATOM 841 C CA . ALA A 1 111 ? 14.292 -10.576 -9.174 1.00 68.44 111 ALA A CA 1
ATOM 842 C C . ALA A 1 111 ? 15.581 -10.227 -9.923 1.00 68.44 111 ALA A C 1
ATOM 844 O O . ALA A 1 111 ? 15.506 -9.735 -11.038 1.00 68.44 111 ALA A O 1
ATOM 845 N N . GLN A 1 112 ? 16.752 -10.558 -9.377 1.00 72.25 112 GLN A N 1
ATOM 846 C CA . GLN A 1 112 ? 18.044 -10.340 -10.020 1.00 72.25 112 GLN A CA 1
ATOM 847 C C . GLN A 1 112 ? 18.207 -11.199 -11.274 1.00 72.25 112 GLN A C 1
ATOM 849 O O . GLN A 1 112 ? 18.647 -10.687 -12.301 1.00 72.25 112 GLN A O 1
ATOM 854 N N . SER A 1 113 ? 17.801 -12.471 -11.231 1.00 69.88 113 SER A N 1
ATOM 855 C CA . SER A 1 113 ? 17.807 -13.343 -12.408 1.00 69.88 113 SER A CA 1
ATOM 856 C C . SER A 1 113 ? 16.910 -12.776 -13.504 1.00 69.88 113 SER A C 1
ATOM 858 O O . SER A 1 113 ? 17.339 -12.696 -14.651 1.00 69.88 113 SER A O 1
ATOM 860 N N . ARG A 1 114 ? 15.692 -12.343 -13.154 1.00 74.12 114 ARG A N 1
ATOM 861 C CA . ARG A 1 114 ? 14.740 -11.759 -14.108 1.00 74.12 114 ARG A CA 1
ATOM 862 C C . ARG A 1 114 ? 15.186 -10.405 -14.638 1.00 74.12 114 ARG A C 1
ATOM 864 O O . ARG A 1 114 ? 15.092 -10.180 -15.835 1.00 74.12 114 ARG A O 1
ATOM 871 N N . ALA A 1 115 ? 15.707 -9.535 -13.781 1.00 72.19 115 ALA A N 1
ATOM 872 C CA . ALA A 1 115 ? 16.248 -8.237 -14.169 1.00 72.19 115 ALA A CA 1
ATOM 873 C C . ALA A 1 115 ? 17.462 -8.385 -15.099 1.00 72.19 115 ALA A C 1
ATOM 875 O O . ALA A 1 115 ? 17.635 -7.579 -16.005 1.00 72.19 115 ALA A O 1
ATOM 876 N N . SER A 1 116 ? 18.275 -9.427 -14.898 1.00 71.00 116 SER A N 1
ATOM 877 C CA . SER A 1 116 ? 19.439 -9.725 -15.744 1.00 71.00 116 SER A CA 1
ATOM 878 C C . SER A 1 116 ? 19.065 -10.350 -17.089 1.00 71.00 116 SER A C 1
ATOM 880 O O . SER A 1 116 ? 19.787 -10.164 -18.063 1.00 71.00 116 SER A O 1
ATOM 882 N N . SER A 1 117 ? 17.976 -11.124 -17.151 1.00 69.25 117 SER A N 1
ATOM 883 C CA . SER A 1 117 ? 17.525 -11.792 -18.382 1.00 69.25 117 SER A CA 1
ATOM 884 C C . SER A 1 117 ? 16.437 -11.032 -19.142 1.00 69.25 117 SER A C 1
ATOM 886 O O . SER A 1 117 ? 16.073 -11.427 -20.246 1.00 69.25 117 SER A O 1
ATOM 888 N N . GLY A 1 118 ? 15.842 -10.027 -18.507 1.00 82.12 118 GLY A N 1
ATOM 889 C CA . GLY A 1 118 ? 14.695 -9.280 -18.999 1.00 82.12 118 GLY A CA 1
ATOM 890 C C . GLY A 1 118 ? 15.070 -7.896 -19.510 1.00 82.12 118 GLY A C 1
ATOM 891 O O . GLY A 1 118 ? 16.230 -7.586 -19.768 1.00 82.12 118 GLY A O 1
ATOM 892 N N . ARG A 1 119 ? 14.044 -7.058 -19.646 1.00 90.00 119 ARG A N 1
ATOM 893 C CA . ARG A 1 119 ? 14.175 -5.669 -20.076 1.00 90.00 119 ARG A CA 1
ATOM 894 C C . ARG A 1 119 ? 14.968 -4.859 -19.042 1.00 90.00 119 ARG A C 1
ATOM 896 O O . ARG A 1 119 ? 14.705 -4.954 -17.838 1.00 90.00 119 ARG A O 1
ATOM 903 N N . THR A 1 120 ? 15.909 -4.044 -19.510 1.00 95.69 120 THR A N 1
ATOM 904 C CA . THR A 1 120 ? 16.637 -3.090 -18.661 1.00 95.69 120 THR A CA 1
ATOM 905 C C . THR A 1 120 ? 15.703 -1.997 -18.133 1.00 95.69 120 THR A C 1
ATOM 907 O O . THR A 1 120 ? 14.597 -1.799 -18.642 1.00 95.69 120 THR A O 1
ATOM 910 N N . PHE A 1 121 ? 16.136 -1.258 -17.108 1.00 96.69 121 PHE A N 1
ATOM 911 C CA . PHE A 1 121 ? 15.344 -0.145 -16.576 1.00 96.69 121 PHE A CA 1
ATOM 912 C C . PHE A 1 121 ? 15.041 0.917 -17.647 1.00 96.69 121 PHE A C 1
ATOM 914 O O . PHE A 1 121 ? 13.888 1.317 -17.802 1.00 96.69 121 PHE A O 1
ATOM 921 N N . ASP A 1 122 ? 16.044 1.317 -18.433 1.00 97.69 122 ASP A N 1
ATOM 922 C CA . ASP A 1 122 ? 15.893 2.358 -19.456 1.00 97.69 122 ASP A CA 1
ATOM 923 C C . ASP A 1 122 ? 14.954 1.927 -20.588 1.00 97.69 122 ASP A C 1
ATOM 925 O O . ASP A 1 122 ? 14.105 2.703 -21.028 1.00 97.69 122 ASP A O 1
ATOM 929 N N . GLU A 1 123 ? 15.046 0.671 -21.029 1.00 97.69 123 GLU A N 1
ATOM 930 C CA . GLU A 1 123 ? 14.099 0.113 -21.996 1.00 97.69 123 GLU A CA 1
ATOM 931 C C . GLU A 1 123 ? 12.678 0.079 -21.420 1.00 97.69 123 GLU A C 1
ATOM 933 O O . GLU A 1 123 ? 11.724 0.402 -22.125 1.00 97.69 123 GLU A O 1
ATOM 938 N N . ALA A 1 124 ? 12.511 -0.282 -20.141 1.00 98.00 124 ALA A N 1
ATOM 939 C CA . ALA A 1 124 ? 11.193 -0.331 -19.505 1.00 98.00 124 ALA A CA 1
ATOM 940 C C . ALA A 1 124 ? 10.571 1.063 -19.385 1.00 98.00 124 ALA A C 1
ATOM 942 O O . ALA A 1 124 ? 9.381 1.226 -19.647 1.00 98.00 124 ALA A O 1
ATOM 943 N N . MET A 1 125 ? 11.377 2.076 -19.064 1.00 98.44 125 MET A N 1
ATOM 944 C CA . MET A 1 125 ? 10.946 3.475 -19.051 1.00 98.44 125 MET A CA 1
ATOM 945 C C . MET A 1 125 ? 10.597 3.986 -20.454 1.00 98.44 125 MET A C 1
ATOM 947 O O . MET A 1 125 ? 9.602 4.688 -20.619 1.00 98.44 125 MET A O 1
ATOM 951 N N . LYS A 1 126 ? 11.363 3.599 -21.479 1.00 98.19 126 LYS A N 1
ATOM 952 C CA . LYS A 1 126 ? 11.062 3.948 -22.874 1.00 98.19 126 LYS A CA 1
ATOM 953 C C . LYS A 1 126 ? 9.746 3.328 -23.349 1.00 98.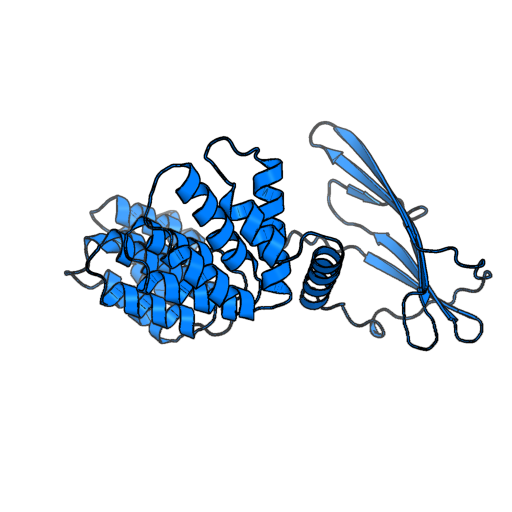19 126 LYS A C 1
ATOM 955 O O . LYS A 1 126 ? 8.948 4.008 -23.993 1.00 98.19 126 LYS A O 1
ATOM 960 N N . ASP A 1 127 ? 9.506 2.059 -23.030 1.00 97.88 127 ASP A N 1
ATOM 961 C CA . ASP A 1 127 ? 8.266 1.370 -23.396 1.00 97.88 127 ASP A CA 1
ATOM 962 C C . ASP A 1 127 ? 7.067 1.916 -22.608 1.00 97.88 127 ASP A C 1
ATOM 964 O O . ASP A 1 127 ? 5.971 2.046 -23.157 1.00 97.88 127 ASP A O 1
ATOM 968 N N . LEU A 1 128 ? 7.276 2.324 -21.351 1.00 98.31 128 LEU A N 1
ATOM 969 C CA . LEU A 1 128 ? 6.269 3.018 -20.547 1.00 98.31 128 LEU A CA 1
ATOM 970 C C . LEU A 1 128 ? 5.769 4.299 -21.236 1.00 98.31 128 LEU A C 1
ATOM 972 O O . LEU A 1 128 ? 4.570 4.578 -21.209 1.00 98.31 128 LEU A O 1
ATOM 976 N N . ASP A 1 129 ? 6.644 5.060 -21.898 1.00 97.88 129 ASP A N 1
ATOM 977 C CA . ASP A 1 129 ? 6.236 6.269 -22.626 1.00 97.88 129 ASP A CA 1
ATOM 978 C C . ASP A 1 129 ? 5.278 5.973 -23.790 1.00 97.88 129 ASP A C 1
ATOM 980 O O . ASP A 1 129 ? 4.441 6.819 -24.121 1.00 97.88 129 ASP A O 1
ATOM 984 N N . GLN A 1 130 ? 5.342 4.762 -24.351 1.00 97.75 130 GLN A N 1
ATOM 985 C CA . GLN A 1 130 ? 4.464 4.296 -25.427 1.00 97.75 130 GLN A CA 1
ATOM 986 C C . GLN A 1 130 ? 3.115 3.762 -24.923 1.00 97.75 130 GLN A C 1
ATOM 988 O O . GLN A 1 130 ? 2.229 3.475 -25.730 1.00 97.75 130 GLN A O 1
ATOM 993 N N . VAL A 1 131 ? 2.923 3.628 -23.605 1.00 97.88 131 VAL A N 1
ATOM 994 C CA . VAL A 1 131 ? 1.662 3.134 -23.040 1.00 97.88 131 VAL A CA 1
ATOM 995 C C . VAL A 1 131 ? 0.534 4.129 -23.313 1.00 97.88 131 VAL A C 1
ATOM 997 O O . VAL A 1 131 ? 0.568 5.288 -22.910 1.00 97.88 131 VAL A O 1
ATOM 1000 N N . THR A 1 132 ? -0.515 3.640 -23.959 1.00 97.88 132 THR A N 1
ATOM 1001 C CA . THR A 1 132 ? -1.793 4.327 -24.173 1.00 97.88 132 THR A CA 1
ATOM 1002 C C . THR A 1 132 ? -2.946 3.551 -23.530 1.00 97.88 132 THR A C 1
ATOM 1004 O O . THR A 1 132 ? -2.766 2.428 -23.045 1.00 97.88 132 THR A O 1
ATOM 1007 N N . ALA A 1 133 ? -4.160 4.108 -23.577 1.00 97.06 133 ALA A N 1
ATOM 1008 C CA . ALA A 1 133 ? -5.374 3.426 -23.125 1.00 97.06 133 ALA A CA 1
ATOM 1009 C C . ALA A 1 133 ? -5.626 2.082 -23.844 1.00 97.06 133 ALA A C 1
ATOM 1011 O O . ALA A 1 133 ? -6.197 1.171 -23.249 1.00 97.06 133 ALA A O 1
ATOM 1012 N N . ALA A 1 134 ? -5.160 1.946 -25.092 1.00 97.81 134 ALA A N 1
ATOM 1013 C CA . ALA A 1 134 ? -5.335 0.755 -25.926 1.00 97.81 134 ALA A CA 1
ATOM 1014 C C . ALA A 1 134 ? -4.209 -0.285 -25.776 1.00 97.81 134 ALA A C 1
ATOM 1016 O O . ALA A 1 134 ? -4.223 -1.302 -26.466 1.00 97.81 134 ALA A O 1
ATOM 1017 N N . THR A 1 135 ? -3.223 -0.040 -24.908 1.00 97.56 135 THR A N 1
ATOM 1018 C CA . THR A 1 135 ? -2.113 -0.982 -24.694 1.00 97.56 135 THR A CA 1
ATOM 1019 C C . THR A 1 135 ? -2.643 -2.317 -24.193 1.00 97.56 135 THR A C 1
ATOM 1021 O O . THR A 1 135 ? -3.435 -2.359 -23.245 1.00 97.56 135 THR A O 1
ATOM 1024 N N . ASP A 1 136 ? -2.161 -3.401 -24.795 1.00 97.88 136 ASP A N 1
ATOM 1025 C CA . ASP A 1 136 ? -2.485 -4.757 -24.369 1.00 97.88 136 ASP A CA 1
ATOM 1026 C C . ASP A 1 136 ? -2.169 -4.981 -22.876 1.00 97.88 136 ASP A C 1
ATOM 1028 O O . ASP A 1 136 ? -1.228 -4.412 -22.313 1.00 97.88 136 ASP A O 1
ATOM 1032 N N . GLY A 1 137 ? -2.993 -5.797 -22.215 1.00 95.81 137 GLY A N 1
ATOM 1033 C CA . GLY A 1 137 ? -2.855 -6.094 -20.790 1.00 95.81 137 GLY A CA 1
ATOM 1034 C C . GLY A 1 137 ? -1.560 -6.833 -20.453 1.00 95.81 137 GLY A C 1
ATOM 1035 O O . GLY A 1 137 ? -0.927 -6.497 -19.453 1.00 95.81 137 GLY A O 1
ATOM 1036 N N . GLY A 1 138 ? -1.147 -7.784 -21.296 1.00 95.69 138 GLY A N 1
ATOM 1037 C CA . GLY A 1 138 ? 0.103 -8.526 -21.136 1.00 95.69 138 GLY A CA 1
ATOM 1038 C C . GLY A 1 138 ? 1.314 -7.621 -21.322 1.00 95.69 138 GLY A C 1
ATOM 1039 O O . GLY A 1 138 ? 2.162 -7.547 -20.439 1.00 95.69 138 GLY A O 1
ATOM 1040 N N . VAL A 1 139 ? 1.332 -6.826 -22.397 1.00 95.75 139 VAL A N 1
ATOM 1041 C CA . VAL A 1 139 ? 2.411 -5.849 -22.644 1.00 95.75 139 VAL A CA 1
ATOM 1042 C C . VAL A 1 139 ? 2.535 -4.849 -21.491 1.00 95.75 139 VAL A C 1
ATOM 1044 O O . VAL A 1 139 ? 3.636 -4.567 -21.018 1.00 95.75 139 VAL A O 1
ATOM 1047 N N . PHE A 1 140 ? 1.406 -4.328 -21.005 1.00 96.88 140 PHE A N 1
ATOM 1048 C CA . P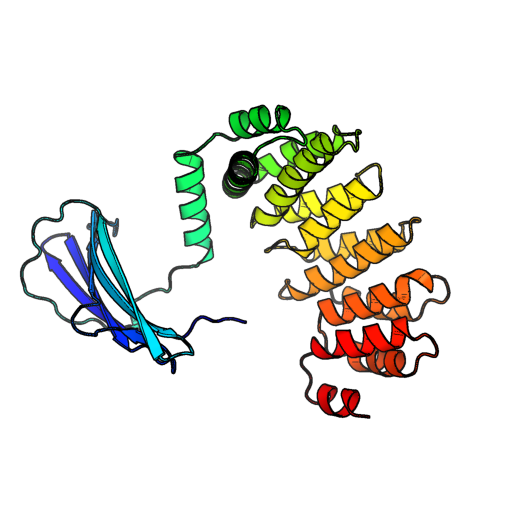HE A 1 140 ? 1.382 -3.434 -19.850 1.00 96.88 140 PHE A CA 1
ATOM 1049 C C . PHE A 1 140 ? 1.956 -4.103 -18.593 1.00 96.88 140 PHE A C 1
ATOM 1051 O O . PHE A 1 140 ? 2.787 -3.507 -17.904 1.00 96.88 140 PHE A O 1
ATOM 1058 N N . TYR A 1 141 ? 1.528 -5.336 -18.309 1.00 95.38 141 TYR A N 1
ATOM 1059 C CA . TYR A 1 141 ? 2.010 -6.105 -17.166 1.00 95.38 141 TYR A CA 1
ATOM 1060 C C . TYR A 1 141 ? 3.517 -6.361 -17.252 1.00 95.38 141 TYR A C 1
ATOM 1062 O O . TYR A 1 141 ? 4.219 -6.183 -16.259 1.00 95.38 141 TYR A O 1
ATOM 1070 N N . ASP A 1 142 ? 4.035 -6.679 -18.437 1.00 95.00 142 ASP A N 1
ATOM 1071 C CA . ASP A 1 142 ? 5.464 -6.905 -18.652 1.00 95.00 142 ASP A CA 1
ATOM 1072 C C . ASP A 1 142 ? 6.297 -5.641 -18.398 1.00 95.00 142 ASP A C 1
ATOM 1074 O O . ASP A 1 142 ? 7.375 -5.723 -17.804 1.00 95.00 142 ASP A O 1
ATOM 1078 N N . ILE A 1 143 ? 5.812 -4.461 -18.808 1.00 97.31 143 ILE A N 1
ATOM 1079 C CA . ILE A 1 143 ? 6.467 -3.169 -18.523 1.00 97.31 143 ILE A CA 1
ATOM 1080 C C . ILE A 1 143 ? 6.488 -2.914 -17.014 1.00 97.31 143 ILE A C 1
ATOM 1082 O O . ILE A 1 143 ? 7.554 -2.689 -16.438 1.00 97.31 143 ILE A O 1
ATOM 1086 N N . PHE A 1 144 ? 5.323 -2.996 -16.368 1.00 97.12 144 PHE A N 1
ATOM 1087 C CA . PHE A 1 144 ? 5.180 -2.839 -14.920 1.00 97.12 144 PHE A CA 1
ATOM 1088 C C . PHE A 1 144 ? 6.114 -3.783 -14.152 1.00 97.12 144 PHE A C 1
ATOM 1090 O O . PHE A 1 144 ? 6.843 -3.352 -13.257 1.00 97.12 144 PHE A O 1
ATOM 1097 N N . ARG A 1 145 ? 6.134 -5.066 -14.529 1.00 94.75 145 ARG A N 1
ATOM 1098 C CA . ARG A 1 145 ? 6.929 -6.084 -13.848 1.00 94.75 145 ARG A CA 1
ATOM 1099 C C . ARG A 1 145 ? 8.422 -5.853 -14.038 1.00 94.75 145 ARG A C 1
ATOM 1101 O O . ARG A 1 145 ? 9.173 -5.990 -13.074 1.00 94.75 145 ARG A O 1
ATOM 1108 N N . SER A 1 146 ? 8.831 -5.447 -15.241 1.00 95.88 146 SER A N 1
ATOM 1109 C CA . SER A 1 146 ? 10.216 -5.061 -15.524 1.00 95.88 146 SER A CA 1
ATOM 1110 C C . SER A 1 146 ? 10.650 -3.912 -14.611 1.00 95.88 146 SER A C 1
ATOM 1112 O O . SER A 1 146 ? 11.675 -4.024 -13.947 1.00 95.88 146 SER A O 1
ATOM 1114 N N . LEU A 1 147 ? 9.847 -2.847 -14.494 1.00 97.50 147 LEU A N 1
ATOM 1115 C CA . LEU A 1 147 ? 10.142 -1.732 -13.585 1.00 97.50 147 LEU A CA 1
ATOM 1116 C C . LEU A 1 147 ? 10.255 -2.203 -12.129 1.00 97.50 147 LEU A C 1
ATOM 1118 O O . LEU A 1 147 ? 11.240 -1.890 -11.467 1.00 97.50 147 LEU A O 1
ATOM 1122 N N . ALA A 1 148 ? 9.295 -2.993 -11.642 1.00 95.56 148 ALA A N 1
ATOM 1123 C CA . ALA A 1 148 ? 9.303 -3.495 -10.268 1.00 95.56 148 ALA A CA 1
ATOM 1124 C C . ALA A 1 148 ? 10.549 -4.347 -9.959 1.00 95.56 148 ALA A C 1
ATOM 1126 O O . ALA A 1 148 ? 11.153 -4.206 -8.895 1.00 95.56 148 ALA A O 1
ATOM 1127 N N . ASP A 1 149 ? 10.948 -5.228 -10.883 1.00 93.12 149 ASP A N 1
ATOM 1128 C CA . ASP A 1 149 ? 12.134 -6.075 -10.730 1.00 93.12 149 ASP A CA 1
ATOM 1129 C C . ASP A 1 149 ? 13.428 -5.243 -10.758 1.00 93.12 149 ASP A C 1
ATOM 1131 O O . ASP A 1 149 ? 14.299 -5.455 -9.913 1.00 93.12 149 ASP A O 1
ATOM 1135 N N . GLN A 1 150 ? 13.527 -4.247 -11.645 1.00 96.19 150 GLN A N 1
ATOM 1136 C CA . GLN A 1 150 ? 14.689 -3.354 -11.716 1.00 96.19 150 GLN A CA 1
ATOM 1137 C C . GLN A 1 150 ? 14.820 -2.468 -10.471 1.00 96.19 150 GLN A C 1
ATOM 1139 O O . GLN A 1 150 ? 15.919 -2.339 -9.935 1.00 96.19 150 GLN A O 1
ATOM 1144 N N . ILE A 1 151 ? 13.720 -1.905 -9.958 1.00 96.31 151 ILE A N 1
ATOM 1145 C CA . ILE A 1 151 ? 13.735 -1.118 -8.713 1.00 96.31 151 ILE A CA 1
ATOM 1146 C C . ILE A 1 151 ? 14.114 -2.014 -7.524 1.00 96.31 151 ILE A C 1
ATOM 1148 O O . ILE A 1 151 ? 14.926 -1.620 -6.693 1.00 96.31 151 ILE A O 1
ATOM 1152 N N . ARG A 1 152 ? 13.603 -3.254 -7.465 1.00 93.12 152 ARG A N 1
ATOM 1153 C CA . ARG A 1 152 ? 13.963 -4.207 -6.402 1.00 93.12 152 ARG A CA 1
ATOM 1154 C C . ARG A 1 152 ? 15.458 -4.524 -6.373 1.00 93.12 152 ARG A C 1
ATOM 1156 O O . ARG A 1 152 ? 16.014 -4.721 -5.296 1.00 93.12 152 ARG A O 1
ATOM 1163 N N . VAL A 1 153 ? 16.096 -4.603 -7.541 1.00 91.81 153 VAL A N 1
ATOM 1164 C CA . VAL A 1 153 ? 17.544 -4.836 -7.666 1.00 91.81 153 VAL A CA 1
ATOM 1165 C C . VAL A 1 153 ? 18.343 -3.561 -7.394 1.00 91.81 153 VAL A C 1
ATOM 1167 O O . VAL A 1 153 ? 19.404 -3.631 -6.776 1.00 91.81 153 VAL A O 1
ATOM 1170 N N . ASN A 1 154 ? 17.841 -2.402 -7.823 1.00 95.25 154 ASN A N 1
ATOM 1171 C CA . ASN A 1 154 ? 18.482 -1.106 -7.635 1.00 95.25 154 ASN A CA 1
ATOM 1172 C C . ASN A 1 154 ? 17.489 -0.057 -7.087 1.00 95.25 154 ASN A C 1
ATOM 1174 O O . ASN A 1 154 ? 16.865 0.675 -7.865 1.00 95.25 154 ASN A O 1
ATOM 1178 N N . PRO A 1 155 ? 17.395 0.076 -5.749 1.00 95.75 155 PRO A N 1
ATOM 1179 C CA . PRO A 1 155 ? 16.496 1.015 -5.072 1.00 95.75 155 PRO A CA 1
ATOM 1180 C C . PRO A 1 155 ? 16.610 2.479 -5.512 1.00 95.75 155 PRO A C 1
ATOM 1182 O O . PRO A 1 155 ? 15.649 3.237 -5.383 1.00 95.75 155 PRO A O 1
ATOM 1185 N N . ALA A 1 156 ? 17.758 2.900 -6.058 1.00 96.31 156 ALA A N 1
ATOM 1186 C CA . ALA A 1 156 ? 17.955 4.269 -6.534 1.00 96.31 156 ALA A CA 1
ATOM 1187 C C . ALA A 1 156 ? 17.024 4.633 -7.706 1.00 96.31 156 ALA A C 1
ATOM 1189 O O . ALA A 1 156 ? 16.735 5.811 -7.929 1.00 96.31 156 ALA A O 1
ATOM 1190 N N . TYR A 1 157 ? 16.513 3.636 -8.435 1.00 98.06 157 TYR A N 1
ATOM 1191 C CA . TYR A 1 157 ? 15.539 3.855 -9.499 1.00 98.06 157 TYR A CA 1
ATOM 1192 C C . TYR A 1 157 ? 14.185 4.361 -8.995 1.00 98.06 157 TYR A C 1
ATOM 1194 O O . TYR A 1 157 ? 13.479 5.015 -9.766 1.00 98.06 157 TYR A O 1
ATOM 1202 N N . SER A 1 158 ? 13.853 4.181 -7.710 1.00 98.19 158 SER A N 1
ATOM 1203 C CA . SER A 1 158 ? 12.635 4.753 -7.126 1.00 98.19 158 SER A CA 1
ATOM 1204 C C . SER A 1 158 ? 12.563 6.271 -7.311 1.00 98.19 158 SER A C 1
ATOM 1206 O O . SER A 1 158 ? 11.524 6.792 -7.712 1.00 98.19 158 SER A O 1
ATOM 1208 N N . GLU A 1 159 ? 13.674 6.992 -7.126 1.00 98.00 159 GLU A N 1
ATOM 1209 C CA . GLU A 1 159 ? 13.708 8.452 -7.300 1.00 98.00 159 GLU A CA 1
ATOM 1210 C C . GLU A 1 159 ? 13.568 8.878 -8.769 1.00 98.00 159 GLU A C 1
ATOM 1212 O O . GLU A 1 159 ? 13.013 9.940 -9.060 1.00 98.00 159 GLU A O 1
ATOM 1217 N N . ILE A 1 160 ? 14.044 8.064 -9.718 1.00 98.50 160 ILE A N 1
ATOM 1218 C CA . ILE A 1 160 ? 13.861 8.338 -11.151 1.00 98.50 160 ILE A CA 1
ATOM 1219 C C . ILE A 1 160 ? 12.383 8.187 -11.519 1.00 98.50 160 ILE A C 1
ATOM 1221 O O . ILE A 1 160 ? 11.805 9.077 -12.147 1.00 98.50 160 ILE A O 1
ATOM 1225 N N . VAL A 1 161 ? 11.756 7.100 -11.064 1.00 98.69 161 VAL A N 1
ATOM 1226 C CA . VAL A 1 161 ? 10.322 6.856 -11.256 1.00 98.69 161 VAL A CA 1
ATOM 1227 C C . VAL A 1 161 ? 9.488 7.956 -10.594 1.00 98.69 161 VAL A C 1
ATOM 1229 O O . VAL A 1 161 ? 8.558 8.468 -11.212 1.00 98.69 161 VAL A O 1
ATOM 1232 N N . ALA A 1 162 ? 9.858 8.407 -9.394 1.00 98.69 162 ALA A N 1
ATOM 1233 C CA . ALA A 1 162 ? 9.187 9.511 -8.710 1.00 98.69 162 ALA A CA 1
ATOM 1234 C C . ALA A 1 162 ? 9.217 10.811 -9.520 1.00 98.69 162 ALA A C 1
ATOM 1236 O O . ALA A 1 162 ? 8.188 11.465 -9.687 1.00 98.69 162 ALA A O 1
ATOM 1237 N N . LYS A 1 163 ? 10.379 11.174 -10.079 1.00 98.62 163 LYS A N 1
ATOM 1238 C CA . LYS A 1 163 ? 10.504 12.356 -10.947 1.00 98.62 163 LYS A CA 1
ATOM 1239 C C . LYS A 1 163 ? 9.607 12.244 -12.177 1.00 98.62 163 LYS A C 1
ATOM 1241 O O . LYS A 1 163 ? 8.964 13.227 -12.544 1.00 98.62 163 LYS A O 1
ATOM 1246 N N . LYS A 1 164 ? 9.523 11.055 -12.783 1.00 98.56 164 LYS A N 1
ATOM 1247 C CA . LYS A 1 164 ? 8.632 10.803 -13.920 1.00 98.56 164 LYS A CA 1
ATOM 1248 C C . LYS A 1 164 ? 7.161 10.940 -13.521 1.00 98.56 164 LYS A C 1
ATOM 1250 O O . LYS A 1 164 ? 6.451 11.688 -14.186 1.00 98.56 164 LYS A O 1
ATOM 1255 N N . ILE A 1 165 ? 6.731 10.344 -12.404 1.00 98.69 165 ILE A N 1
ATOM 1256 C CA . ILE A 1 165 ? 5.375 10.517 -11.845 1.00 98.69 165 ILE A CA 1
ATOM 1257 C C . ILE A 1 165 ? 5.046 12.004 -11.684 1.00 98.69 165 ILE A C 1
ATOM 1259 O O . ILE A 1 165 ? 4.004 12.462 -12.145 1.00 98.69 165 ILE A O 1
ATOM 1263 N N . LEU A 1 166 ? 5.951 12.776 -11.077 1.00 98.38 166 LEU A N 1
ATOM 1264 C CA . LEU A 1 166 ? 5.745 14.206 -10.854 1.00 98.38 166 LEU A CA 1
ATOM 1265 C C . LEU A 1 166 ? 5.704 15.016 -12.158 1.00 98.38 166 LEU A C 1
ATOM 1267 O O . LEU A 1 166 ? 5.100 16.092 -12.164 1.00 98.38 166 LEU A O 1
ATOM 1271 N N . SER A 1 167 ? 6.301 14.529 -13.251 1.00 97.69 167 SER A N 1
ATOM 1272 C CA . SER A 1 167 ? 6.209 15.174 -14.567 1.00 97.69 167 SER A CA 1
ATOM 1273 C C . SER A 1 167 ? 4.883 14.914 -15.293 1.00 97.69 167 SER A C 1
ATOM 1275 O O . SER A 1 167 ? 4.481 15.739 -16.109 1.00 97.69 167 SER A O 1
ATOM 1277 N N . GLU A 1 168 ? 4.166 13.832 -14.969 1.00 97.31 168 GLU A N 1
ATOM 1278 C CA . GLU A 1 168 ? 2.896 13.480 -15.616 1.00 97.31 168 GLU A CA 1
ATOM 1279 C C . GLU A 1 168 ? 1.731 14.306 -15.043 1.00 97.31 168 GLU A C 1
ATOM 1281 O O . GLU A 1 168 ? 1.197 14.032 -13.960 1.00 97.31 168 GLU A O 1
ATOM 1286 N N . LYS A 1 169 ? 1.313 15.345 -15.774 1.00 93.25 169 LYS A N 1
ATOM 1287 C CA . LYS A 1 169 ? 0.227 16.254 -15.353 1.00 93.25 169 LYS A CA 1
ATOM 1288 C C . LYS A 1 169 ? -1.148 15.867 -15.892 1.00 93.25 169 LYS A C 1
ATOM 1290 O O . LYS A 1 169 ? -2.148 16.137 -15.234 1.00 93.25 169 LYS A O 1
ATOM 1295 N N . GLU A 1 170 ? -1.192 15.179 -17.027 1.00 95.69 170 GLU A N 1
ATOM 1296 C CA . GLU A 1 170 ? -2.443 14.786 -17.677 1.00 95.69 170 GLU A CA 1
ATOM 1297 C C . GLU A 1 170 ? -3.146 13.634 -16.954 1.00 95.69 170 GLU A C 1
ATOM 1299 O O . GLU A 1 170 ? -2.532 12.830 -16.253 1.00 95.69 170 GLU A O 1
ATOM 1304 N N . ARG A 1 171 ? -4.469 13.544 -17.088 1.00 96.06 171 ARG A N 1
ATOM 1305 C CA . ARG A 1 171 ? -5.284 12.508 -16.425 1.00 96.06 171 ARG A CA 1
ATOM 1306 C C . ARG A 1 171 ? -6.186 11.769 -17.413 1.00 96.06 171 ARG A C 1
ATOM 1308 O O . ARG A 1 171 ? -7.234 11.254 -17.027 1.00 96.06 171 ARG A O 1
ATOM 1315 N N . ASP A 1 172 ? -5.779 11.703 -18.676 1.00 97.00 172 ASP A N 1
ATOM 1316 C CA . ASP A 1 172 ? -6.379 10.791 -19.644 1.00 97.00 172 ASP A CA 1
ATOM 1317 C C . ASP A 1 172 ? -6.068 9.326 -19.283 1.00 97.00 172 ASP A C 1
ATOM 1319 O O . ASP A 1 172 ? -5.187 9.024 -18.472 1.00 97.00 172 ASP A O 1
ATOM 1323 N N . GLU A 1 173 ? -6.804 8.396 -19.885 1.00 97.00 173 GLU A N 1
ATOM 1324 C CA . GLU A 1 173 ? -6.696 6.970 -19.567 1.00 97.00 173 GLU A CA 1
ATOM 1325 C C . GLU A 1 173 ? -5.309 6.380 -19.875 1.00 97.00 173 GLU A C 1
ATOM 1327 O O . GLU A 1 173 ? -4.852 5.487 -19.161 1.00 97.00 173 GLU A O 1
ATOM 1332 N N . GLY A 1 174 ? -4.594 6.900 -20.879 1.00 97.75 174 GLY A N 1
ATOM 1333 C CA . GLY A 1 174 ? -3.214 6.500 -21.153 1.00 97.75 174 GLY A CA 1
ATOM 1334 C C . GLY A 1 174 ? -2.273 6.932 -20.033 1.00 97.75 174 GLY A C 1
ATOM 1335 O O . GLY A 1 174 ? -1.533 6.109 -19.491 1.00 97.75 174 GLY A O 1
ATOM 1336 N N . THR A 1 175 ? -2.353 8.197 -19.619 1.00 98.06 175 THR A N 1
ATOM 1337 C CA . THR A 1 175 ? -1.520 8.726 -18.527 1.00 98.06 175 THR A CA 1
ATOM 1338 C C . THR A 1 175 ? -1.835 8.068 -17.184 1.00 98.06 175 THR A C 1
ATOM 1340 O O . THR A 1 175 ? -0.918 7.689 -16.451 1.00 98.06 175 THR A O 1
ATOM 1343 N N . LYS A 1 176 ? -3.113 7.820 -16.868 1.00 98.00 176 LYS A N 1
ATOM 1344 C CA . LYS A 1 176 ? -3.497 7.047 -15.672 1.00 98.00 176 LYS A CA 1
ATOM 1345 C C . LYS A 1 176 ? -2.894 5.646 -15.679 1.00 98.00 176 LYS A C 1
ATOM 1347 O O . LYS A 1 176 ? -2.437 5.185 -14.635 1.00 98.00 176 LYS A O 1
ATOM 1352 N N . ARG A 1 177 ? -2.851 4.990 -16.842 1.00 97.88 177 ARG A N 1
ATOM 1353 C CA . ARG A 1 177 ? -2.252 3.662 -16.998 1.00 97.88 177 ARG A CA 1
ATOM 1354 C C . ARG A 1 177 ? -0.738 3.698 -16.776 1.00 97.88 177 ARG A C 1
ATOM 1356 O O . ARG A 1 177 ? -0.227 2.868 -16.029 1.00 97.88 177 ARG A O 1
ATOM 1363 N N . LYS A 1 178 ? -0.031 4.701 -17.310 1.00 98.44 178 LYS A N 1
ATOM 1364 C CA . LYS A 1 178 ? 1.399 4.929 -17.010 1.00 98.44 178 LYS A CA 1
ATOM 1365 C C . LYS A 1 178 ? 1.646 5.115 -15.512 1.00 98.44 178 LYS A C 1
ATOM 1367 O O . LYS A 1 178 ? 2.509 4.452 -14.939 1.00 98.44 178 LYS A O 1
ATOM 1372 N N . LEU A 1 179 ? 0.860 5.983 -14.872 1.00 98.56 179 LEU A N 1
ATOM 1373 C CA . LEU A 1 179 ? 0.931 6.227 -13.430 1.00 98.56 179 LEU A CA 1
ATOM 1374 C C . LEU A 1 179 ? 0.694 4.938 -12.636 1.00 98.56 179 LEU A C 1
ATOM 1376 O O . LEU A 1 179 ? 1.451 4.659 -11.712 1.00 98.56 179 LEU A O 1
ATOM 1380 N N . ALA A 1 180 ? -0.288 4.119 -13.024 1.00 98.38 180 ALA A N 1
ATOM 1381 C CA . ALA A 1 180 ? -0.564 2.841 -12.371 1.00 98.38 180 ALA A CA 1
ATOM 1382 C C . ALA A 1 180 ? 0.639 1.881 -12.425 1.00 98.38 180 ALA A C 1
ATOM 1384 O O . ALA A 1 180 ? 0.976 1.281 -11.405 1.00 98.38 180 ALA A O 1
ATOM 1385 N N . ALA A 1 181 ? 1.331 1.777 -13.567 1.00 98.50 181 ALA A N 1
ATOM 1386 C CA . ALA A 1 181 ? 2.556 0.977 -13.662 1.00 98.50 181 ALA A CA 1
ATOM 1387 C C . ALA A 1 181 ? 3.660 1.505 -12.734 1.00 98.50 181 ALA A C 1
ATOM 1389 O O . ALA A 1 181 ? 4.289 0.724 -12.025 1.00 98.50 181 ALA A O 1
ATOM 1390 N N . MET A 1 182 ? 3.879 2.822 -12.697 1.00 98.75 182 MET A N 1
ATOM 1391 C CA . MET A 1 182 ? 4.929 3.422 -11.868 1.00 98.75 182 MET A CA 1
ATOM 1392 C C . MET A 1 182 ? 4.648 3.295 -10.365 1.00 98.75 182 MET A C 1
ATOM 1394 O O . MET A 1 182 ? 5.515 2.849 -9.615 1.00 98.75 182 MET A O 1
ATOM 1398 N N . PHE A 1 183 ? 3.436 3.635 -9.915 1.00 98.75 183 PHE A N 1
ATOM 1399 C CA . PHE A 1 183 ? 3.046 3.488 -8.510 1.00 98.75 183 PHE A CA 1
ATOM 1400 C C . PHE A 1 183 ? 3.036 2.025 -8.072 1.00 98.75 183 PHE A C 1
ATOM 1402 O O . PHE A 1 183 ? 3.518 1.711 -6.985 1.00 98.75 183 PHE A O 1
ATOM 1409 N N . GLY A 1 184 ? 2.544 1.124 -8.926 1.00 98.31 184 GLY A N 1
ATOM 1410 C CA . GLY A 1 184 ? 2.598 -0.307 -8.665 1.00 98.31 184 GLY A CA 1
ATOM 1411 C C . GLY A 1 184 ? 4.037 -0.805 -8.529 1.00 98.31 184 GLY A C 1
ATOM 1412 O O . GLY A 1 184 ? 4.334 -1.566 -7.612 1.00 98.31 184 GLY A O 1
ATOM 1413 N N . ALA A 1 185 ? 4.937 -0.388 -9.424 1.00 98.19 185 ALA A N 1
ATOM 1414 C CA . ALA A 1 185 ? 6.328 -0.833 -9.398 1.00 98.19 185 ALA A CA 1
ATOM 1415 C C . ALA A 1 185 ? 7.038 -0.403 -8.106 1.00 98.19 185 ALA A C 1
ATOM 1417 O O . ALA A 1 185 ? 7.762 -1.198 -7.508 1.00 98.19 185 ALA A O 1
ATOM 1418 N N . LEU A 1 186 ? 6.765 0.819 -7.633 1.00 98.56 186 LEU A N 1
ATOM 1419 C CA . LEU A 1 186 ? 7.212 1.282 -6.319 1.00 98.56 186 LEU A CA 1
ATOM 1420 C C . LEU A 1 186 ? 6.583 0.460 -5.183 1.00 98.56 186 LEU A C 1
ATOM 1422 O O . LEU A 1 186 ? 7.279 0.087 -4.245 1.00 98.56 186 LEU A O 1
ATOM 1426 N N . ALA A 1 187 ? 5.287 0.138 -5.264 1.00 98.00 187 ALA A N 1
ATOM 1427 C CA . ALA A 1 187 ? 4.583 -0.645 -4.245 1.00 98.00 187 ALA A CA 1
ATOM 1428 C C . ALA A 1 187 ? 5.118 -2.085 -4.119 1.00 98.00 187 ALA A C 1
ATOM 1430 O O . ALA A 1 187 ? 5.130 -2.650 -3.024 1.00 98.00 187 ALA A O 1
ATOM 1431 N N . GLU A 1 188 ? 5.590 -2.670 -5.221 1.00 95.75 188 GLU A N 1
ATOM 1432 C CA . GLU A 1 188 ? 6.181 -4.010 -5.261 1.00 95.75 188 GLU A CA 1
ATOM 1433 C C . GLU A 1 188 ? 7.703 -4.031 -5.070 1.00 95.75 188 GLU A C 1
ATOM 1435 O O . GLU A 1 188 ? 8.308 -5.109 -5.130 1.00 95.75 188 GLU A O 1
ATOM 1440 N N . SER A 1 189 ? 8.351 -2.889 -4.833 1.00 93.19 189 SER A N 1
ATOM 1441 C CA . SER A 1 189 ? 9.814 -2.829 -4.822 1.00 93.19 189 SER A CA 1
ATOM 1442 C C . SER A 1 189 ? 10.433 -3.687 -3.712 1.00 93.19 189 SER A C 1
ATOM 1444 O O . SER A 1 189 ? 11.487 -4.289 -3.899 1.00 93.19 189 SER A O 1
ATOM 1446 N N . GLY A 1 190 ? 9.745 -3.844 -2.578 1.00 90.00 190 GLY A N 1
ATOM 1447 C CA . GLY A 1 190 ? 10.138 -4.775 -1.518 1.00 90.00 190 GLY A CA 1
ATOM 1448 C C . GLY A 1 190 ? 11.313 -4.298 -0.658 1.00 90.00 190 GLY A C 1
ATOM 1449 O O . GLY A 1 190 ? 11.937 -5.112 0.035 1.00 90.00 190 GLY A O 1
ATOM 1450 N N . HIS A 1 191 ? 11.601 -2.997 -0.675 1.00 90.69 191 HIS A N 1
ATOM 1451 C CA . HIS A 1 191 ? 12.619 -2.333 0.141 1.00 90.69 191 HIS A CA 1
ATOM 1452 C C . HIS A 1 191 ? 12.101 -0.977 0.648 1.00 90.69 191 HIS A C 1
ATOM 1454 O O . HIS A 1 191 ? 11.178 -0.402 0.073 1.00 90.69 191 HIS A O 1
ATOM 1460 N N . THR A 1 192 ? 12.664 -0.477 1.746 1.00 93.81 192 THR A N 1
ATOM 1461 C CA . THR A 1 192 ? 12.132 0.700 2.451 1.00 93.81 192 THR A CA 1
ATOM 1462 C C . THR A 1 192 ? 12.175 1.969 1.601 1.00 93.81 192 THR A C 1
ATOM 1464 O O . THR A 1 192 ? 11.256 2.772 1.668 1.00 93.81 192 THR A O 1
ATOM 1467 N N . GLU A 1 193 ? 13.167 2.125 0.727 1.00 95.56 193 GLU A N 1
ATOM 1468 C CA . GLU A 1 193 ? 13.295 3.303 -0.136 1.00 95.56 193 GLU A CA 1
ATOM 1469 C C . GLU A 1 193 ? 12.106 3.442 -1.102 1.00 95.56 193 GLU A C 1
ATOM 1471 O O . GLU A 1 193 ? 11.684 4.555 -1.389 1.00 95.56 193 GLU A O 1
ATOM 1476 N N . GLY A 1 194 ? 11.505 2.337 -1.567 1.00 97.25 194 GLY A N 1
ATOM 1477 C CA . GLY A 1 194 ? 10.272 2.394 -2.363 1.00 97.25 194 GLY A CA 1
ATOM 1478 C C . GLY A 1 194 ? 9.090 2.923 -1.549 1.00 97.25 194 GLY A C 1
ATOM 1479 O O . GLY A 1 194 ? 8.332 3.772 -2.023 1.00 97.25 194 GLY A O 1
ATOM 1480 N N . ALA A 1 195 ? 8.978 2.491 -0.290 1.00 97.94 195 ALA A N 1
ATOM 1481 C CA . ALA A 1 195 ? 8.002 3.021 0.659 1.00 97.94 195 ALA A CA 1
ATOM 1482 C C . ALA A 1 195 ? 8.234 4.508 0.988 1.00 97.94 195 ALA A C 1
ATOM 1484 O O . ALA A 1 195 ? 7.274 5.284 1.036 1.00 97.94 195 ALA A O 1
ATOM 1485 N N . ASP A 1 196 ? 9.489 4.918 1.170 1.00 98.44 196 ASP A N 1
ATOM 1486 C CA . ASP A 1 196 ? 9.868 6.311 1.412 1.00 98.44 196 ASP A CA 1
ATOM 1487 C C . ASP A 1 196 ? 9.499 7.190 0.217 1.00 98.44 196 ASP A C 1
ATOM 1489 O O . ASP A 1 196 ? 8.858 8.230 0.387 1.00 98.44 196 ASP A O 1
ATOM 1493 N N . THR A 1 197 ? 9.802 6.735 -1.000 1.00 98.69 197 THR A N 1
ATOM 1494 C CA . THR A 1 197 ? 9.409 7.418 -2.233 1.00 98.69 197 THR A CA 1
ATOM 1495 C C . THR A 1 197 ? 7.886 7.543 -2.361 1.00 98.69 197 THR A C 1
ATOM 1497 O O . THR A 1 197 ? 7.394 8.630 -2.664 1.00 98.69 197 THR A O 1
ATOM 1500 N N . LEU A 1 198 ? 7.114 6.481 -2.101 1.00 98.81 198 LEU A N 1
ATOM 1501 C CA . LEU A 1 198 ? 5.643 6.538 -2.125 1.00 98.81 198 LEU A CA 1
ATOM 1502 C C . LEU A 1 198 ? 5.088 7.525 -1.092 1.00 98.81 198 LEU A C 1
ATOM 1504 O O . LEU A 1 198 ? 4.187 8.304 -1.395 1.00 98.81 198 LEU A O 1
ATOM 1508 N N . THR A 1 199 ? 5.646 7.532 0.116 1.00 98.62 199 THR A N 1
ATOM 1509 C CA . THR A 1 199 ? 5.220 8.452 1.179 1.00 98.62 199 THR A CA 1
ATOM 1510 C C . THR A 1 199 ? 5.531 9.904 0.822 1.00 98.62 199 THR A C 1
ATOM 1512 O O . THR A 1 199 ? 4.694 10.782 1.015 1.00 98.62 199 THR A O 1
ATOM 1515 N N . LYS A 1 200 ? 6.704 10.159 0.234 1.00 98.56 200 LYS A N 1
ATOM 1516 C CA . LYS A 1 200 ? 7.082 11.477 -0.284 1.00 98.56 200 LYS A CA 1
ATOM 1517 C C . LYS A 1 200 ? 6.130 11.940 -1.391 1.00 98.56 200 LYS A C 1
ATOM 1519 O O . LYS A 1 200 ? 5.618 13.054 -1.329 1.00 98.56 200 LYS A O 1
ATOM 1524 N N . LEU A 1 201 ? 5.814 11.071 -2.354 1.00 98.75 201 LEU A N 1
ATOM 1525 C CA . LEU A 1 201 ? 4.858 11.370 -3.428 1.00 98.75 201 LEU A CA 1
ATOM 1526 C C . LEU A 1 201 ? 3.453 11.691 -2.896 1.00 98.75 201 LEU A C 1
ATOM 1528 O O . LEU A 1 201 ? 2.787 12.560 -3.453 1.00 98.75 201 LEU A O 1
ATOM 1532 N N . ALA A 1 202 ? 3.012 11.061 -1.803 1.00 98.50 202 ALA A N 1
ATOM 1533 C CA . ALA A 1 202 ? 1.730 11.389 -1.174 1.00 98.50 202 ALA A CA 1
ATOM 1534 C C . ALA A 1 202 ? 1.640 12.860 -0.717 1.00 98.50 202 ALA A C 1
ATOM 1536 O O . ALA A 1 202 ? 0.547 13.426 -0.714 1.00 98.50 202 ALA A O 1
ATOM 1537 N N . GLY A 1 203 ? 2.773 13.485 -0.372 1.00 97.19 203 GLY A N 1
ATOM 1538 C CA . GLY A 1 203 ? 2.864 14.916 -0.069 1.00 97.19 203 GLY A CA 1
ATOM 1539 C C . GLY A 1 203 ? 3.131 15.793 -1.299 1.00 97.19 203 GLY A C 1
ATOM 1540 O O . GLY A 1 203 ? 2.464 16.811 -1.476 1.00 97.19 203 GLY A O 1
ATOM 1541 N N . ASP A 1 204 ? 4.072 15.384 -2.156 1.00 97.19 204 ASP A N 1
ATOM 1542 C CA . ASP A 1 204 ? 4.611 16.204 -3.256 1.00 97.19 204 ASP A CA 1
ATOM 1543 C C . ASP A 1 204 ? 3.711 16.250 -4.508 1.00 97.19 204 ASP A C 1
ATOM 1545 O O . ASP A 1 204 ? 3.829 17.155 -5.340 1.00 97.19 204 ASP A O 1
ATOM 1549 N N . CYS A 1 205 ? 2.822 15.268 -4.688 1.00 97.19 205 CYS A N 1
ATOM 1550 C CA . CYS A 1 205 ? 1.894 15.215 -5.819 1.00 97.19 205 CYS A CA 1
ATOM 1551 C C . CYS A 1 205 ? 0.972 16.452 -5.869 1.00 97.19 205 CYS A C 1
ATOM 1553 O O . CYS A 1 205 ? 0.407 16.876 -4.861 1.00 97.19 205 CYS A O 1
ATOM 1555 N N . GLY A 1 206 ? 0.755 16.994 -7.073 1.00 93.31 206 GLY A N 1
ATOM 1556 C CA . GLY A 1 206 ? 0.003 18.242 -7.277 1.00 93.31 206 GLY A CA 1
ATOM 1557 C C . GLY A 1 206 ? -1.526 18.113 -7.279 1.00 93.31 206 GLY A C 1
ATOM 1558 O O . GLY A 1 206 ? -2.218 19.125 -7.251 1.00 93.31 206 GLY A O 1
ATOM 1559 N N . ASP A 1 207 ? -2.065 16.896 -7.321 1.00 95.56 207 ASP A N 1
ATOM 1560 C CA . ASP A 1 207 ? -3.502 16.622 -7.413 1.00 95.56 207 ASP A CA 1
ATOM 1561 C C . ASP A 1 207 ? -3.912 15.397 -6.591 1.00 95.56 207 ASP A C 1
ATOM 1563 O O . ASP A 1 207 ? -3.096 14.529 -6.264 1.00 95.56 207 ASP A O 1
ATOM 1567 N N . ARG A 1 208 ? -5.219 15.314 -6.306 1.00 96.88 208 ARG A N 1
ATOM 1568 C CA . ARG A 1 208 ? -5.823 14.253 -5.494 1.00 96.88 208 ARG A CA 1
ATOM 1569 C C . ARG A 1 208 ? -5.520 12.855 -6.035 1.00 96.88 208 ARG A C 1
ATOM 1571 O O . ARG A 1 208 ? -5.151 11.989 -5.252 1.00 96.88 208 ARG A O 1
ATOM 1578 N N . TYR A 1 209 ? -5.631 12.631 -7.348 1.00 96.81 209 TYR A N 1
ATOM 1579 C CA . TYR A 1 209 ? -5.412 11.303 -7.931 1.00 96.81 209 TYR A CA 1
ATOM 1580 C C . TYR A 1 209 ? -3.984 10.815 -7.665 1.00 96.81 209 TYR A C 1
ATOM 1582 O O . TYR A 1 209 ? -3.802 9.722 -7.134 1.00 96.81 209 TYR A O 1
ATOM 1590 N N . CYS A 1 210 ? -2.982 11.644 -7.965 1.00 98.19 210 CYS A N 1
ATOM 1591 C CA . CYS A 1 210 ? -1.573 11.319 -7.736 1.00 98.19 210 CYS A CA 1
ATOM 1592 C C . CYS A 1 210 ? -1.289 11.025 -6.251 1.00 98.19 210 CYS A C 1
ATOM 1594 O O . CYS A 1 210 ? -0.706 9.985 -5.934 1.00 98.19 210 CYS A O 1
ATOM 1596 N N . LYS A 1 211 ? -1.781 11.873 -5.333 1.00 98.56 211 LYS A N 1
ATOM 1597 C CA . LYS A 1 211 ? -1.632 11.662 -3.882 1.00 98.56 211 LYS A CA 1
ATOM 1598 C C . LYS A 1 211 ? -2.264 10.342 -3.427 1.00 98.56 211 LYS A C 1
ATOM 1600 O O . LYS A 1 211 ? -1.630 9.558 -2.721 1.00 98.56 211 LYS A O 1
ATOM 1605 N N . THR A 1 212 ? -3.498 10.066 -3.853 1.00 97.69 212 THR A N 1
ATOM 1606 C CA . THR A 1 212 ? -4.223 8.838 -3.498 1.00 97.69 212 THR A CA 1
ATOM 1607 C C . THR A 1 212 ? -3.531 7.589 -4.031 1.00 97.69 212 THR A C 1
ATOM 1609 O O . THR A 1 212 ? -3.406 6.622 -3.285 1.00 97.69 212 THR A O 1
ATOM 1612 N N . GLN A 1 213 ? -3.023 7.598 -5.267 1.00 98.31 213 GLN A N 1
ATOM 1613 C CA . GLN A 1 213 ? -2.276 6.457 -5.810 1.00 98.31 213 GLN A CA 1
ATOM 1614 C C . GLN A 1 213 ? -0.996 6.176 -5.011 1.00 98.31 213 GLN A C 1
ATOM 1616 O O . GLN A 1 213 ? -0.709 5.019 -4.700 1.00 98.31 213 GLN A O 1
ATOM 1621 N N . ALA A 1 214 ? -0.272 7.220 -4.601 1.00 98.69 214 ALA A N 1
ATOM 1622 C CA . ALA A 1 214 ? 0.906 7.074 -3.752 1.00 98.69 214 ALA A CA 1
ATOM 1623 C C . ALA A 1 214 ? 0.555 6.432 -2.394 1.00 98.69 214 ALA A C 1
ATOM 1625 O O . ALA A 1 214 ? 1.199 5.471 -1.967 1.00 98.69 214 ALA A O 1
ATOM 1626 N N . MET A 1 215 ? -0.526 6.904 -1.758 1.00 98.62 215 MET A N 1
ATOM 1627 C CA . MET A 1 215 ? -1.029 6.359 -0.491 1.00 98.62 215 MET A CA 1
ATOM 1628 C C . MET A 1 215 ? -1.543 4.918 -0.619 1.00 98.62 215 MET A C 1
ATOM 1630 O O . MET A 1 215 ? -1.318 4.095 0.269 1.00 98.62 215 MET A O 1
ATOM 1634 N N . MET A 1 216 ? -2.191 4.576 -1.735 1.00 97.56 216 MET A N 1
ATOM 1635 C CA . MET A 1 216 ? -2.581 3.198 -2.038 1.00 97.56 216 MET A CA 1
ATOM 1636 C C . MET A 1 216 ? -1.356 2.293 -2.195 1.00 97.56 216 MET A C 1
ATOM 1638 O O . MET A 1 216 ? -1.341 1.195 -1.641 1.00 97.56 216 MET A O 1
ATOM 1642 N N . GLY A 1 217 ? -0.314 2.773 -2.880 1.00 97.88 217 GLY A N 1
ATOM 1643 C CA . GLY A 1 217 ? 0.940 2.045 -3.045 1.00 97.88 217 GLY A CA 1
ATOM 1644 C C . GLY A 1 217 ? 1.603 1.718 -1.706 1.00 97.88 217 GLY A C 1
ATOM 1645 O O . GLY A 1 217 ? 1.911 0.554 -1.444 1.00 97.88 217 GLY A O 1
ATOM 1646 N N . ILE A 1 218 ? 1.767 2.706 -0.815 1.00 97.50 218 ILE A N 1
ATOM 1647 C CA . ILE A 1 218 ? 2.365 2.478 0.517 1.00 97.50 218 ILE A CA 1
ATOM 1648 C C . ILE A 1 218 ? 1.470 1.594 1.403 1.00 97.50 218 ILE A C 1
ATOM 1650 O O . ILE A 1 218 ? 1.972 0.732 2.127 1.00 97.50 218 ILE A O 1
ATOM 1654 N N . ASN A 1 219 ? 0.142 1.715 1.280 1.00 95.06 219 ASN A N 1
ATOM 1655 C CA . ASN A 1 219 ? -0.819 0.845 1.960 1.00 95.06 219 ASN A CA 1
ATOM 1656 C C . ASN A 1 219 ? -0.645 -0.636 1.574 1.00 95.06 219 ASN A C 1
ATOM 1658 O O . ASN A 1 219 ? -0.843 -1.513 2.414 1.00 95.06 219 ASN A O 1
ATOM 1662 N N . THR A 1 220 ? -0.220 -0.949 0.347 1.00 93.38 220 THR A N 1
ATOM 1663 C CA . THR A 1 220 ? 0.061 -2.330 -0.096 1.00 93.38 220 THR A CA 1
ATOM 1664 C C . THR A 1 220 ? 1.530 -2.735 0.010 1.00 93.38 220 THR A C 1
ATOM 1666 O O . THR A 1 220 ? 1.817 -3.928 0.035 1.00 93.38 220 THR A O 1
ATOM 1669 N N . HIS A 1 221 ? 2.450 -1.783 0.169 1.00 96.38 221 HIS A N 1
ATOM 1670 C CA . HIS A 1 221 ? 3.888 -2.045 0.210 1.00 96.38 221 HIS A CA 1
ATOM 1671 C C . HIS A 1 221 ? 4.279 -3.016 1.338 1.00 96.38 221 HIS A C 1
ATOM 1673 O O . HIS A 1 221 ? 3.723 -2.974 2.441 1.00 96.38 221 HIS A O 1
ATOM 1679 N N . SER A 1 222 ? 5.231 -3.913 1.075 1.00 93.44 222 SER A N 1
ATOM 1680 C CA . SER A 1 222 ? 5.573 -5.010 1.991 1.00 93.44 222 SER A CA 1
ATOM 1681 C C . SER A 1 222 ? 6.540 -4.622 3.113 1.00 93.44 222 SER A C 1
ATOM 1683 O O . SER A 1 222 ? 6.610 -5.323 4.117 1.00 93.44 222 SER A O 1
ATOM 1685 N N . LYS A 1 223 ? 7.291 -3.527 2.951 1.00 93.31 223 LYS A N 1
ATOM 1686 C CA . LYS A 1 223 ? 8.294 -3.049 3.921 1.00 93.31 223 LYS A CA 1
ATOM 1687 C C . LYS A 1 223 ? 8.186 -1.543 4.212 1.00 93.31 223 LYS A C 1
ATOM 1689 O O . LYS A 1 223 ? 9.095 -0.800 3.854 1.00 93.31 223 LYS A O 1
ATOM 1694 N N . PRO A 1 224 ? 7.064 -1.047 4.761 1.00 96.38 224 PRO A N 1
ATOM 1695 C CA . PRO A 1 224 ? 7.025 0.320 5.274 1.00 96.38 224 PRO A CA 1
ATOM 1696 C C . PRO A 1 224 ? 7.897 0.454 6.533 1.00 96.38 224 PRO A C 1
ATOM 1698 O O . PRO A 1 224 ? 8.212 -0.533 7.196 1.00 96.38 224 PRO A O 1
ATOM 1701 N N . SER A 1 225 ? 8.249 1.686 6.886 1.00 95.00 225 SER A N 1
ATOM 1702 C CA . SER A 1 225 ? 8.963 2.046 8.110 1.00 95.00 225 SER A CA 1
ATOM 1703 C C . SER A 1 225 ? 8.068 2.800 9.102 1.00 95.00 225 SER A C 1
ATOM 1705 O O . SER A 1 225 ? 6.997 3.319 8.765 1.00 95.00 225 SER A O 1
ATOM 1707 N N . ALA A 1 226 ? 8.538 2.909 10.348 1.00 95.38 226 ALA A N 1
ATOM 1708 C CA . ALA A 1 226 ? 7.929 3.772 11.360 1.00 95.38 226 ALA A CA 1
ATOM 1709 C C . ALA A 1 226 ? 7.847 5.233 10.886 1.00 95.38 226 ALA A C 1
ATOM 1711 O O . ALA A 1 226 ? 6.827 5.892 11.097 1.00 95.38 226 ALA A O 1
ATOM 1712 N N . LYS A 1 227 ? 8.874 5.703 10.163 1.00 95.88 227 LYS A N 1
ATOM 1713 C CA . LYS A 1 227 ? 8.895 7.041 9.570 1.00 95.88 227 LYS A CA 1
ATOM 1714 C C . LYS A 1 227 ? 7.748 7.232 8.576 1.00 95.88 227 LYS A C 1
ATOM 1716 O O . LYS A 1 227 ? 7.051 8.235 8.665 1.00 95.88 227 LYS A O 1
ATOM 1721 N N . ASN A 1 228 ? 7.487 6.259 7.696 1.00 97.19 228 ASN A N 1
ATOM 1722 C CA . ASN A 1 228 ? 6.377 6.369 6.739 1.00 97.19 228 ASN A CA 1
ATOM 1723 C C . ASN A 1 228 ? 5.031 6.548 7.452 1.00 97.19 228 ASN A C 1
ATOM 1725 O O . ASN A 1 228 ? 4.219 7.378 7.059 1.00 97.19 228 ASN A O 1
ATOM 1729 N N . THR A 1 229 ? 4.821 5.813 8.546 1.00 97.44 229 THR A N 1
ATOM 1730 C CA . THR A 1 229 ? 3.610 5.941 9.370 1.00 97.44 229 THR A CA 1
ATOM 1731 C C . THR A 1 229 ? 3.489 7.343 9.982 1.00 97.44 229 THR A C 1
ATOM 1733 O O . THR A 1 229 ? 2.422 7.951 9.924 1.00 97.44 229 THR A O 1
ATOM 1736 N N . GLN A 1 230 ? 4.579 7.886 10.532 1.00 96.19 230 GLN A N 1
ATOM 1737 C CA . GLN A 1 230 ? 4.604 9.234 11.117 1.00 96.19 230 GLN A CA 1
ATOM 1738 C C . GLN A 1 230 ? 4.378 10.336 10.073 1.00 96.19 230 GLN A C 1
ATOM 1740 O O . GLN A 1 230 ? 3.643 11.292 10.333 1.00 96.19 230 GLN A O 1
ATOM 1745 N N . ASP A 1 231 ? 4.973 10.200 8.890 1.00 97.38 231 ASP A N 1
ATOM 1746 C CA . ASP A 1 231 ? 4.796 11.142 7.786 1.00 97.38 231 ASP A CA 1
ATOM 1747 C C . ASP A 1 231 ? 3.335 11.148 7.304 1.00 97.38 231 ASP A C 1
ATOM 1749 O O . ASP A 1 231 ? 2.759 12.218 7.118 1.00 97.38 231 ASP A O 1
ATOM 1753 N N . LEU A 1 232 ? 2.696 9.977 7.180 1.00 98.19 232 LEU A N 1
ATOM 1754 C CA . LEU A 1 232 ? 1.279 9.860 6.806 1.00 98.19 232 LEU A CA 1
ATOM 1755 C C . LEU A 1 232 ? 0.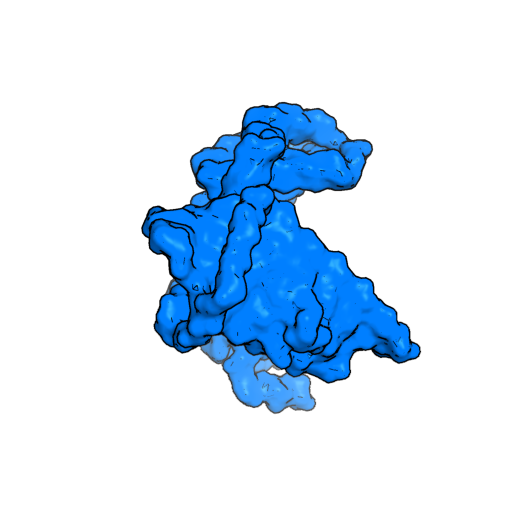346 10.483 7.855 1.00 98.19 232 LEU A C 1
ATOM 1757 O O . LEU A 1 232 ? -0.599 11.186 7.498 1.00 98.19 232 LEU A O 1
ATOM 1761 N N . LEU A 1 233 ? 0.626 10.295 9.150 1.00 97.06 233 LEU A N 1
ATOM 1762 C CA . LEU A 1 233 ? -0.112 10.980 10.220 1.00 97.06 233 LEU A CA 1
ATOM 1763 C C . LEU A 1 233 ? 0.093 12.497 10.166 1.00 97.06 233 LEU A C 1
ATOM 1765 O O . LEU A 1 233 ? -0.833 13.261 10.421 1.00 97.06 233 LEU A O 1
ATOM 1769 N N . SER A 1 234 ? 1.303 12.948 9.843 1.00 96.75 234 SER A N 1
ATOM 1770 C CA . SER A 1 234 ? 1.609 14.373 9.697 1.00 96.75 234 SER A CA 1
ATOM 1771 C C . SER A 1 234 ? 0.869 14.979 8.505 1.00 96.75 234 SER A C 1
ATOM 1773 O O . SER A 1 234 ? 0.237 16.022 8.661 1.00 96.75 234 SER A O 1
ATOM 1775 N N . LEU A 1 235 ? 0.853 14.282 7.365 1.00 97.38 235 LEU A N 1
ATOM 1776 C CA . LEU A 1 235 ? 0.079 14.653 6.181 1.00 97.38 235 LEU A CA 1
ATOM 1777 C C . LEU A 1 235 ? -1.418 14.736 6.502 1.00 97.38 235 LEU A C 1
ATOM 1779 O O . LEU A 1 235 ? -2.058 15.732 6.192 1.00 97.38 235 LEU A O 1
ATOM 1783 N N . ALA A 1 236 ? -1.975 13.745 7.197 1.00 96.69 236 ALA A N 1
ATOM 1784 C CA . ALA A 1 236 ? -3.378 13.751 7.604 1.00 96.69 236 ALA A CA 1
ATOM 1785 C C . ALA A 1 236 ? -3.778 14.951 8.483 1.00 96.69 236 ALA A C 1
ATOM 1787 O O . ALA A 1 236 ? -4.930 15.394 8.459 1.00 96.69 236 ALA A O 1
ATOM 1788 N N . ARG A 1 237 ? -2.848 15.471 9.293 1.00 95.19 237 ARG A N 1
ATOM 1789 C CA . ARG A 1 237 ? -3.096 16.647 10.139 1.00 95.19 237 ARG A CA 1
ATOM 1790 C C . ARG A 1 237 ? -3.116 17.939 9.334 1.00 95.19 237 ARG A C 1
ATOM 1792 O O . ARG A 1 237 ? -3.967 18.784 9.611 1.00 95.19 237 ARG A O 1
ATOM 1799 N N . SER A 1 238 ? -2.169 18.094 8.409 1.00 94.81 238 SER A N 1
ATOM 1800 C CA . SER A 1 238 ? -1.946 19.333 7.658 1.00 94.81 238 SER A CA 1
ATOM 1801 C C . SER A 1 238 ? -2.754 19.429 6.365 1.00 94.81 238 SER A C 1
ATOM 1803 O O . SER A 1 238 ? -2.922 20.529 5.843 1.00 94.81 238 SER A O 1
ATOM 1805 N N . GLU A 1 239 ? -3.255 18.309 5.847 1.00 96.06 239 GLU A N 1
ATOM 1806 C CA . GLU A 1 239 ? -3.997 18.279 4.595 1.00 96.06 239 GLU A CA 1
ATOM 1807 C C . GLU A 1 239 ? -5.398 18.891 4.741 1.00 96.06 239 GLU A C 1
ATOM 1809 O O . GLU A 1 239 ? -6.172 18.575 5.647 1.00 96.06 239 GLU A O 1
ATOM 1814 N N . SER A 1 240 ? -5.708 19.783 3.804 1.00 93.75 240 SER A N 1
ATOM 1815 C CA . SER A 1 240 ? -6.981 20.493 3.702 1.00 93.75 240 SER A CA 1
ATOM 1816 C C . SER A 1 240 ? -8.042 19.686 2.952 1.00 93.75 240 SER A C 1
ATOM 1818 O O . SER A 1 240 ? -9.234 19.795 3.247 1.00 93.75 240 SER A O 1
ATOM 1820 N N . ASP A 1 241 ? -7.620 18.854 1.996 1.00 96.44 241 ASP A N 1
ATOM 1821 C CA . ASP A 1 241 ? -8.503 17.950 1.274 1.00 96.44 241 ASP A CA 1
ATOM 1822 C C . ASP A 1 241 ? -8.866 16.747 2.156 1.00 96.44 241 ASP A C 1
ATOM 1824 O O . ASP A 1 241 ? -8.040 15.891 2.473 1.00 96.44 241 ASP A O 1
ATOM 1828 N N . LYS A 1 242 ? -10.139 16.673 2.548 1.00 95.75 242 LYS A N 1
ATOM 1829 C CA . LYS A 1 242 ? -10.648 15.669 3.493 1.00 95.75 242 LYS A CA 1
ATOM 1830 C C . LYS A 1 242 ? -10.500 14.235 2.982 1.00 95.75 242 LYS A C 1
ATOM 1832 O O . LYS A 1 242 ? -10.280 13.338 3.791 1.00 95.75 242 LYS A O 1
ATOM 1837 N N . GLU A 1 243 ? -10.592 14.005 1.672 1.00 96.06 243 GLU A N 1
ATOM 1838 C CA . GLU A 1 243 ? -10.412 12.668 1.095 1.00 96.06 243 GLU A CA 1
ATOM 1839 C C . GLU A 1 243 ? -8.939 12.254 1.110 1.00 96.06 243 GLU A C 1
ATOM 1841 O O . GLU A 1 243 ? -8.617 11.107 1.433 1.00 96.06 243 GLU A O 1
ATOM 1846 N N . VAL A 1 244 ? -8.033 13.191 0.818 1.00 98.00 244 VAL A N 1
ATOM 1847 C CA . VAL A 1 244 ? -6.588 12.948 0.920 1.00 98.00 244 VAL A CA 1
ATOM 1848 C C . VAL A 1 244 ? -6.202 12.693 2.380 1.00 98.00 244 VAL A C 1
ATOM 1850 O O . VAL A 1 244 ? -5.544 11.694 2.663 1.00 98.00 244 VAL A O 1
ATOM 1853 N N . ALA A 1 245 ? -6.682 13.515 3.318 1.00 97.94 245 ALA A N 1
ATOM 1854 C CA . ALA A 1 245 ? -6.448 13.328 4.750 1.00 97.94 245 ALA A CA 1
ATOM 1855 C C . ALA A 1 245 ? -6.989 11.976 5.252 1.00 97.94 245 ALA A C 1
ATOM 1857 O O . ALA A 1 245 ? -6.285 11.241 5.944 1.00 97.94 245 ALA A O 1
ATOM 1858 N N . ALA A 1 246 ? -8.212 11.605 4.858 1.00 97.94 246 ALA A N 1
ATOM 1859 C CA . ALA A 1 246 ? -8.801 10.300 5.157 1.00 97.94 246 ALA A CA 1
ATOM 1860 C C . ALA A 1 246 ? -7.942 9.140 4.634 1.00 97.94 246 ALA A C 1
ATOM 1862 O O . ALA A 1 246 ? -7.696 8.174 5.358 1.00 97.94 246 ALA A O 1
ATOM 1863 N N . THR A 1 247 ? -7.472 9.237 3.390 1.00 98.31 247 THR A N 1
ATOM 1864 C CA . THR A 1 247 ? -6.635 8.201 2.770 1.00 98.31 247 THR A CA 1
ATOM 1865 C C . THR A 1 247 ? -5.290 8.079 3.489 1.00 98.31 247 THR A C 1
ATOM 1867 O O . THR A 1 247 ? -4.834 6.962 3.738 1.00 98.31 247 THR A O 1
ATOM 1870 N N . ALA A 1 248 ? -4.690 9.202 3.897 1.00 98.44 248 ALA A N 1
ATOM 1871 C CA . ALA A 1 248 ? -3.439 9.222 4.652 1.00 98.44 248 ALA A CA 1
ATOM 1872 C C . ALA A 1 248 ? -3.586 8.513 6.007 1.00 98.44 248 ALA A C 1
ATOM 1874 O O . ALA A 1 248 ? -2.729 7.717 6.384 1.00 98.44 248 ALA A O 1
ATOM 1875 N N . ILE A 1 249 ? -4.708 8.725 6.702 1.00 98.06 249 ILE A N 1
ATOM 1876 C CA . ILE A 1 249 ? -5.019 8.054 7.975 1.00 98.06 249 ILE A CA 1
ATOM 1877 C C . ILE A 1 249 ? -5.183 6.545 7.793 1.00 98.06 249 ILE A C 1
ATOM 1879 O O . ILE A 1 249 ? -4.611 5.767 8.557 1.00 98.06 249 ILE A O 1
ATOM 1883 N N . ILE A 1 250 ? -5.926 6.118 6.767 1.00 98.25 250 ILE A N 1
ATOM 1884 C CA . ILE A 1 250 ? -6.109 4.693 6.448 1.00 98.25 250 ILE A CA 1
ATOM 1885 C C . ILE A 1 250 ? -4.759 4.033 6.152 1.00 98.25 250 ILE A C 1
ATOM 1887 O O . ILE A 1 250 ? -4.481 2.950 6.677 1.00 98.25 250 ILE A O 1
ATOM 1891 N N . ALA A 1 251 ? -3.920 4.698 5.352 1.00 98.19 251 ALA A N 1
ATOM 1892 C CA . ALA A 1 251 ? -2.581 4.227 5.029 1.00 98.19 251 ALA A CA 1
ATOM 1893 C C . ALA A 1 251 ? -1.700 4.140 6.286 1.00 98.19 251 ALA A C 1
ATOM 1895 O O . ALA A 1 251 ? -1.050 3.117 6.476 1.00 98.19 251 ALA A O 1
ATOM 1896 N N . ALA A 1 252 ? -1.740 5.135 7.181 1.00 97.69 252 ALA A N 1
ATOM 1897 C CA . ALA A 1 252 ? -0.985 5.121 8.436 1.00 97.69 252 ALA A CA 1
ATOM 1898 C C . ALA A 1 252 ? -1.360 3.932 9.339 1.00 97.69 252 ALA A C 1
ATOM 1900 O O . ALA A 1 252 ? -0.486 3.269 9.897 1.00 97.69 252 ALA A O 1
ATOM 1901 N N . GLY A 1 253 ? -2.655 3.616 9.458 1.00 97.12 253 GLY A N 1
ATOM 1902 C CA . GLY A 1 253 ? -3.104 2.435 10.203 1.00 97.12 253 GLY A CA 1
ATOM 1903 C C . GLY A 1 253 ? -2.569 1.130 9.602 1.00 97.12 253 GLY A C 1
ATOM 1904 O O . GLY A 1 253 ? -2.062 0.263 10.314 1.00 97.12 253 GLY A O 1
ATOM 1905 N N . ALA A 1 254 ? -2.616 1.004 8.275 1.00 96.50 254 ALA A N 1
ATOM 1906 C CA . ALA A 1 254 ? -2.140 -0.188 7.579 1.00 96.50 254 ALA A CA 1
ATOM 1907 C C . ALA A 1 254 ? -0.612 -0.345 7.602 1.00 96.50 254 ALA A C 1
ATOM 1909 O O . ALA A 1 254 ? -0.119 -1.469 7.728 1.00 96.50 254 ALA A O 1
ATOM 1910 N N . THR A 1 255 ? 0.152 0.747 7.499 1.00 96.69 255 THR A N 1
ATOM 1911 C CA . THR A 1 255 ? 1.613 0.703 7.654 1.00 96.69 255 THR A CA 1
ATOM 1912 C C . THR A 1 255 ? 1.995 0.364 9.086 1.00 96.69 255 THR A C 1
ATOM 1914 O O . THR A 1 255 ? 2.875 -0.472 9.279 1.00 96.69 255 THR A O 1
ATOM 1917 N N . GLY A 1 256 ? 1.278 0.916 10.073 1.00 95.38 256 GLY A N 1
ATOM 1918 C CA . GLY A 1 256 ? 1.443 0.605 11.493 1.00 95.38 256 GLY A CA 1
ATOM 1919 C C . GLY A 1 256 ? 1.331 -0.887 11.804 1.00 95.38 256 GLY A C 1
ATOM 1920 O O . GLY A 1 256 ? 2.127 -1.418 12.567 1.00 95.38 256 GLY A O 1
ATOM 1921 N N . ARG A 1 257 ? 0.415 -1.607 11.143 1.00 93.94 257 ARG A N 1
ATOM 1922 C CA . ARG A 1 257 ? 0.273 -3.065 11.319 1.00 93.94 257 ARG A CA 1
ATOM 1923 C C . ARG A 1 257 ? 1.468 -3.879 10.829 1.00 93.94 257 ARG A C 1
ATOM 1925 O O . ARG A 1 257 ? 1.680 -4.997 11.290 1.00 93.94 257 ARG A O 1
ATOM 1932 N N . LYS A 1 258 ? 2.182 -3.378 9.822 1.00 93.06 258 LYS A N 1
ATOM 1933 C CA . LYS A 1 258 ? 3.251 -4.120 9.134 1.00 93.06 258 LYS A CA 1
ATOM 1934 C C . LYS A 1 258 ? 4.615 -3.954 9.795 1.00 93.06 258 LYS A C 1
ATOM 1936 O O . LYS A 1 258 ? 5.542 -4.672 9.432 1.00 93.06 258 LYS A O 1
ATOM 1941 N N . ILE A 1 259 ? 4.746 -3.012 10.723 1.00 91.31 259 ILE A N 1
ATOM 1942 C CA . ILE A 1 259 ? 5.993 -2.725 11.425 1.00 91.31 259 ILE A CA 1
ATOM 1943 C C . ILE A 1 259 ? 5.973 -3.376 12.806 1.00 91.31 259 ILE A C 1
ATOM 1945 O O . ILE A 1 259 ? 4.989 -3.295 13.531 1.00 91.31 259 ILE A O 1
ATOM 1949 N N . GLU A 1 260 ? 7.073 -4.037 13.165 1.00 79.44 260 GLU A N 1
ATOM 1950 C CA . GLU A 1 260 ? 7.196 -4.801 14.417 1.00 79.44 260 GLU A CA 1
ATOM 1951 C C . GLU A 1 260 ? 7.032 -3.920 15.664 1.00 79.44 260 GLU A C 1
ATOM 1953 O O . GLU A 1 260 ? 6.510 -4.354 16.686 1.00 79.44 260 GLU A O 1
ATOM 1958 N N . SER A 1 261 ? 7.451 -2.660 15.570 1.00 82.25 261 SER A N 1
ATOM 1959 C CA . SER A 1 261 ? 7.266 -1.648 16.607 1.00 82.25 261 SER A CA 1
ATOM 1960 C C . SER A 1 261 ? 6.656 -0.405 15.978 1.00 82.25 261 SER A C 1
ATOM 1962 O O . SER A 1 261 ? 7.366 0.478 15.490 1.00 82.25 261 SER A O 1
ATOM 1964 N N . ALA A 1 262 ? 5.324 -0.364 15.940 1.00 81.06 262 ALA A N 1
ATOM 1965 C CA . ALA A 1 262 ? 4.610 0.831 15.519 1.00 81.06 262 ALA A CA 1
ATOM 1966 C C . ALA A 1 262 ? 4.964 2.024 16.425 1.00 81.06 262 ALA A C 1
ATOM 1968 O O . ALA A 1 262 ? 5.173 1.826 17.626 1.00 81.06 262 ALA A O 1
ATOM 1969 N N . PRO A 1 263 ? 5.031 3.258 15.885 1.00 82.88 263 PRO A N 1
ATOM 1970 C CA . PRO A 1 263 ? 5.218 4.448 16.701 1.00 82.88 263 PRO A CA 1
ATOM 1971 C C . PRO A 1 263 ? 4.170 4.483 17.822 1.00 82.88 263 PRO A C 1
ATOM 1973 O O . PRO A 1 263 ? 2.977 4.380 17.510 1.00 82.88 263 PRO A O 1
ATOM 1976 N N . PRO A 1 264 ? 4.561 4.647 19.099 1.00 77.81 264 PRO A N 1
ATOM 1977 C CA . PRO A 1 264 ? 3.611 4.759 20.208 1.00 77.81 264 PRO A CA 1
ATOM 1978 C C . PRO A 1 264 ? 2.559 5.852 19.978 1.00 77.81 264 PRO A C 1
ATOM 1980 O O . PRO A 1 264 ? 1.425 5.767 20.450 1.00 77.81 264 PRO A O 1
ATOM 1983 N N . GLU A 1 265 ? 2.921 6.878 19.208 1.00 86.69 265 GLU A N 1
ATOM 1984 C CA . GLU A 1 265 ? 2.050 7.989 18.864 1.00 86.69 265 GLU A CA 1
ATOM 1985 C C . GLU A 1 265 ? 0.886 7.575 17.958 1.00 86.69 265 GLU A C 1
ATOM 1987 O O . GLU A 1 265 ? -0.184 8.158 18.095 1.00 86.69 265 GLU A O 1
ATOM 1992 N N . LEU A 1 266 ? 1.022 6.541 17.114 1.00 93.50 266 LEU A N 1
ATOM 1993 C CA . LEU A 1 266 ? -0.045 6.097 16.202 1.00 93.50 266 LEU A CA 1
ATOM 1994 C C . LEU A 1 266 ? -1.341 5.769 16.956 1.00 93.50 266 LEU A C 1
ATOM 1996 O O . LEU A 1 266 ? -2.425 6.176 16.539 1.00 93.50 266 LEU A O 1
ATOM 2000 N N . GLY A 1 267 ? -1.234 5.043 18.073 1.00 93.62 267 GLY A N 1
ATOM 2001 C CA . GLY A 1 267 ? -2.365 4.707 18.941 1.00 93.62 267 GLY A CA 1
ATOM 2002 C C . GLY A 1 267 ? -3.114 5.952 19.405 1.00 93.62 267 GLY A C 1
ATOM 2003 O O . GLY A 1 267 ? -4.303 6.133 19.130 1.00 93.62 267 GLY A O 1
ATOM 2004 N N . ARG A 1 268 ? -2.371 6.845 20.058 1.00 93.69 268 ARG A N 1
ATOM 2005 C CA . ARG A 1 268 ? -2.880 8.109 20.593 1.00 93.69 268 ARG A CA 1
ATOM 2006 C C . ARG A 1 268 ? -3.469 9.004 19.503 1.00 93.69 268 ARG A C 1
ATOM 2008 O O . ARG A 1 268 ? -4.538 9.574 19.699 1.00 93.69 268 ARG A O 1
ATOM 2015 N N . ASP A 1 269 ? -2.795 9.112 18.367 1.00 95.19 269 ASP A N 1
ATOM 2016 C CA . ASP A 1 269 ? -3.166 10.021 17.289 1.00 95.19 269 ASP A CA 1
ATOM 2017 C C . ASP A 1 269 ? -4.474 9.595 16.620 1.00 95.19 269 ASP A C 1
ATOM 2019 O O . ASP A 1 269 ? -5.342 10.435 16.395 1.00 95.19 269 ASP A O 1
ATOM 2023 N N . LEU A 1 270 ? -4.668 8.295 16.357 1.00 97.44 270 LEU A N 1
ATOM 2024 C CA . LEU A 1 270 ? -5.939 7.803 15.815 1.00 97.44 270 LEU A CA 1
ATOM 2025 C C . LEU A 1 270 ? -7.097 8.032 16.797 1.00 97.44 270 LEU A C 1
ATOM 2027 O O . LEU A 1 270 ? -8.174 8.456 16.380 1.00 97.44 270 LEU A O 1
ATOM 2031 N N . ILE A 1 271 ? -6.883 7.812 18.098 1.00 96.69 271 ILE A N 1
ATOM 2032 C CA . ILE A 1 271 ? -7.898 8.103 19.125 1.00 96.69 271 ILE A CA 1
ATOM 2033 C C . ILE A 1 271 ? -8.227 9.603 19.143 1.00 96.69 271 ILE A C 1
ATOM 2035 O O . ILE A 1 271 ? -9.401 9.978 19.175 1.00 96.69 271 ILE A O 1
ATOM 2039 N N . GLN A 1 272 ? -7.210 10.463 19.052 1.00 95.31 272 GLN A N 1
ATOM 2040 C CA . GLN A 1 272 ? -7.394 11.910 18.993 1.00 95.31 272 GLN A CA 1
ATOM 2041 C C . GLN A 1 272 ? -8.169 12.341 17.741 1.00 95.31 272 GLN A C 1
ATOM 2043 O O . GLN A 1 272 ? -9.108 13.121 17.863 1.00 95.31 272 GLN A O 1
ATOM 2048 N N . PHE A 1 273 ? -7.838 11.810 16.558 1.00 96.00 273 PHE A N 1
ATOM 2049 C CA . PHE A 1 273 ? -8.571 12.102 15.321 1.00 96.00 273 PHE A CA 1
ATOM 2050 C C . PHE A 1 273 ? -10.060 11.754 15.427 1.00 96.00 273 PHE A C 1
ATOM 2052 O O . PHE A 1 273 ? -10.892 12.487 14.900 1.00 96.00 273 PHE A O 1
ATOM 2059 N N . TYR A 1 274 ? -10.405 10.657 16.107 1.00 97.00 274 TYR A N 1
ATOM 2060 C CA . TYR A 1 274 ? -11.801 10.258 16.295 1.00 97.00 274 TYR A CA 1
ATOM 2061 C C . TYR A 1 274 ? -12.552 11.200 17.249 1.00 97.00 274 TYR A C 1
ATOM 2063 O O . TYR A 1 274 ? -13.712 11.538 17.002 1.00 97.00 274 TYR A O 1
ATOM 2071 N N . GLY A 1 275 ? -11.889 11.630 18.329 1.00 95.38 275 GLY A N 1
ATOM 2072 C CA . GLY A 1 275 ? -12.461 12.522 19.340 1.00 95.38 275 GLY A CA 1
ATOM 2073 C C . GLY A 1 275 ? -12.502 14.003 18.949 1.00 95.38 275 GLY A C 1
ATOM 2074 O O . GLY A 1 275 ? -13.190 14.780 19.609 1.00 95.38 275 GLY A O 1
ATOM 2075 N N . ASP A 1 276 ? -11.788 14.411 17.900 1.00 94.62 276 ASP A N 1
ATOM 2076 C CA . ASP A 1 276 ? -11.713 15.807 17.471 1.00 94.62 276 ASP A CA 1
ATOM 2077 C C . ASP A 1 276 ? -13.005 16.238 16.736 1.00 94.62 276 ASP A C 1
ATOM 2079 O O . ASP A 1 276 ? -13.316 15.720 15.655 1.00 94.62 276 ASP A O 1
ATOM 2083 N N . PRO A 1 277 ? -13.773 17.209 17.272 1.00 92.88 277 PRO A N 1
ATOM 2084 C CA . PRO A 1 277 ? -15.009 17.670 16.641 1.00 92.88 277 PRO A CA 1
ATOM 2085 C C . PRO A 1 277 ? -14.781 18.323 15.268 1.00 92.88 277 PRO A C 1
ATOM 2087 O O . PRO A 1 277 ? -15.681 18.296 14.426 1.00 92.88 277 PRO A O 1
ATOM 2090 N N . SER A 1 278 ? -13.583 18.859 15.007 1.00 91.62 278 SER A N 1
ATOM 2091 C CA . SER A 1 278 ? -13.210 19.461 13.719 1.00 91.62 278 SER A CA 1
ATOM 2092 C C . SER A 1 278 ? -12.896 18.435 12.624 1.00 91.62 278 SER A C 1
ATOM 2094 O O . SER A 1 278 ? -12.724 18.806 11.464 1.00 91.62 278 SER A O 1
ATOM 2096 N N . LYS A 1 279 ? -12.825 17.144 12.973 1.00 92.06 279 LYS A N 1
ATOM 2097 C CA . LYS A 1 279 ? -12.434 16.043 12.078 1.00 92.06 279 LYS A CA 1
ATOM 2098 C C . LYS A 1 279 ? -13.591 15.092 11.768 1.00 92.06 279 LYS A C 1
ATOM 2100 O O . LYS A 1 279 ? -13.386 13.918 11.466 1.00 92.06 279 LYS A O 1
ATOM 2105 N N . THR A 1 280 ? -14.823 15.593 11.822 1.00 92.06 280 THR A N 1
ATOM 2106 C CA . THR A 1 280 ? -16.032 14.768 11.678 1.00 92.06 280 THR A CA 1
ATOM 2107 C C . THR A 1 280 ? -16.074 13.999 10.350 1.00 92.06 280 THR A C 1
ATOM 2109 O O . THR A 1 280 ? -16.435 12.826 10.339 1.00 92.06 280 THR A O 1
ATOM 2112 N N . GLU A 1 281 ? -15.606 14.586 9.249 1.00 93.56 281 GLU A N 1
ATOM 2113 C CA . GLU A 1 281 ? -15.650 13.969 7.916 1.00 93.56 281 GLU A CA 1
ATOM 2114 C C . GLU A 1 281 ? -14.677 12.802 7.734 1.00 93.56 281 GLU A C 1
ATOM 2116 O O . GLU A 1 281 ? -14.856 11.986 6.832 1.00 93.56 281 GLU A O 1
ATOM 2121 N N . ILE A 1 282 ? -13.659 12.697 8.591 1.00 96.12 282 ILE A N 1
ATOM 2122 C CA . ILE A 1 282 ? -12.669 11.618 8.529 1.00 96.12 282 ILE A CA 1
ATOM 2123 C C . ILE A 1 282 ? -12.868 10.566 9.626 1.00 96.12 282 ILE A C 1
ATOM 2125 O O . ILE A 1 282 ? -12.165 9.560 9.612 1.00 96.12 282 ILE A O 1
ATOM 2129 N N . LYS A 1 283 ? -13.852 10.723 10.527 1.00 96.06 283 LYS A N 1
ATOM 2130 C CA . LYS A 1 283 ? -14.112 9.788 11.643 1.00 96.06 283 LYS A CA 1
ATOM 2131 C C . LYS A 1 283 ? -14.249 8.334 11.201 1.00 96.06 283 LYS A C 1
ATOM 2133 O O . LYS A 1 283 ? -13.674 7.442 11.820 1.00 96.06 283 LYS A O 1
ATOM 2138 N N . THR A 1 284 ? -14.988 8.092 10.117 1.00 97.62 284 THR A N 1
ATOM 2139 C CA . THR A 1 284 ? -15.172 6.736 9.567 1.00 97.62 284 THR A CA 1
ATOM 2140 C C . THR A 1 284 ? -13.832 6.149 9.107 1.00 97.62 284 THR A C 1
ATOM 2142 O O . THR A 1 284 ? -13.516 5.002 9.418 1.00 97.62 284 THR A O 1
ATOM 2145 N N . SER A 1 285 ? -13.007 6.954 8.436 1.00 98.12 285 SER A N 1
ATOM 2146 C CA . SER A 1 285 ? -11.664 6.573 7.983 1.00 98.12 285 SER A CA 1
ATOM 2147 C C . SER A 1 285 ? -10.704 6.340 9.148 1.00 98.12 285 SER A C 1
ATOM 2149 O O . SER A 1 285 ? -9.900 5.414 9.106 1.00 98.12 285 SER A O 1
ATOM 2151 N N . THR A 1 286 ? -10.824 7.119 10.222 1.00 98.38 286 THR A N 1
ATOM 2152 C CA . THR A 1 286 ? -10.066 6.923 11.461 1.00 98.38 286 THR A CA 1
ATOM 2153 C C . THR A 1 286 ? -10.410 5.596 12.135 1.00 98.38 286 THR A C 1
ATOM 2155 O O . THR A 1 286 ? -9.508 4.848 12.506 1.00 98.38 286 THR A O 1
ATOM 2158 N N . ILE A 1 287 ? -11.696 5.248 12.227 1.00 98.44 287 ILE A N 1
ATOM 2159 C CA . ILE A 1 287 ? -12.136 3.941 12.737 1.00 98.44 287 ILE A CA 1
ATOM 2160 C C . ILE A 1 287 ? -11.631 2.801 11.841 1.00 98.44 287 ILE A C 1
ATOM 2162 O O . ILE A 1 287 ? -11.163 1.778 12.348 1.00 98.44 287 ILE A O 1
ATOM 2166 N N . ALA A 1 288 ? -11.670 2.967 10.516 1.00 98.19 288 ALA A N 1
ATOM 2167 C CA . ALA A 1 288 ? -11.106 1.994 9.581 1.00 98.19 288 ALA A CA 1
ATOM 2168 C C . ALA A 1 288 ? -9.587 1.826 9.774 1.00 98.19 288 ALA A C 1
ATOM 2170 O O . ALA A 1 288 ? -9.089 0.703 9.786 1.00 98.19 288 ALA A O 1
ATOM 2171 N N . ALA A 1 289 ? -8.850 2.918 10.002 1.00 98.25 289 ALA A N 1
ATOM 2172 C CA . ALA A 1 289 ? -7.416 2.882 10.282 1.00 98.25 289 ALA A CA 1
ATOM 2173 C C . ALA A 1 289 ? -7.081 2.137 11.583 1.00 98.25 289 ALA A C 1
ATOM 2175 O O . ALA A 1 289 ? -6.116 1.375 11.611 1.00 98.25 289 ALA A O 1
ATOM 2176 N N . MET A 1 290 ? -7.895 2.294 12.634 1.00 98.25 290 MET A N 1
ATOM 2177 C CA . MET A 1 290 ? -7.755 1.518 13.876 1.00 98.25 290 MET A CA 1
ATOM 2178 C C . MET A 1 290 ? -7.901 0.015 13.619 1.00 98.25 290 MET A C 1
ATOM 2180 O O . MET A 1 290 ? -7.090 -0.770 14.106 1.00 98.25 290 MET A O 1
ATOM 2184 N N . GLY A 1 291 ? -8.886 -0.385 12.806 1.00 97.38 291 GLY A N 1
ATOM 2185 C CA . GLY A 1 291 ? -9.049 -1.775 12.369 1.00 97.38 291 GLY A CA 1
ATOM 2186 C C . GLY A 1 291 ? -7.866 -2.264 11.533 1.00 97.38 291 GLY A C 1
ATOM 2187 O O . GLY A 1 291 ? -7.323 -3.334 11.791 1.00 97.38 291 GLY A O 1
ATOM 2188 N N . ASN A 1 292 ? -7.408 -1.449 10.579 1.00 96.25 292 ASN A N 1
ATOM 2189 C CA . ASN A 1 292 ? -6.239 -1.761 9.760 1.00 96.25 292 ASN A CA 1
ATOM 2190 C C . ASN A 1 292 ? -4.963 -1.926 10.582 1.00 96.25 292 ASN A C 1
ATOM 2192 O O . ASN A 1 292 ? -4.134 -2.735 10.181 1.00 96.25 292 ASN A O 1
ATOM 2196 N N . HIS A 1 293 ? -4.800 -1.195 11.689 1.00 96.12 293 HIS A N 1
ATOM 2197 C CA . HIS A 1 293 ? -3.688 -1.382 12.621 1.00 96.12 293 HIS A CA 1
ATOM 2198 C C . HIS A 1 293 ? -3.892 -2.637 13.486 1.00 96.12 293 HIS A C 1
ATOM 2200 O O . HIS A 1 293 ? -3.002 -3.482 13.572 1.00 96.12 293 HIS A O 1
ATOM 2206 N N . GLY A 1 294 ? -5.086 -2.801 14.066 1.00 94.94 294 GLY A N 1
ATOM 2207 C CA . GLY A 1 294 ? -5.497 -3.996 14.807 1.00 94.94 294 GLY A CA 1
ATOM 2208 C C . GLY A 1 294 ? -5.053 -4.051 16.274 1.00 94.94 294 GLY A C 1
ATOM 2209 O O . GLY A 1 294 ? -5.154 -5.118 16.880 1.00 94.94 294 GLY A O 1
ATOM 2210 N N . SER A 1 295 ? -4.568 -2.941 16.850 1.00 93.69 295 SER A N 1
ATOM 2211 C CA . SER A 1 295 ? -4.210 -2.871 18.278 1.00 93.69 295 SER A CA 1
ATOM 2212 C C . SER A 1 295 ? -5.443 -2.989 19.181 1.00 93.69 295 SER A C 1
ATOM 2214 O O . SER A 1 295 ? -6.502 -2.421 18.900 1.00 93.69 295 SER A O 1
ATOM 2216 N N . THR A 1 296 ? -5.281 -3.685 20.307 1.00 94.31 296 THR A N 1
ATOM 2217 C CA . THR A 1 296 ? -6.287 -3.794 21.373 1.00 94.31 296 THR A CA 1
ATOM 2218 C C . THR A 1 296 ? -6.535 -2.469 22.091 1.00 94.31 296 THR A C 1
ATOM 2220 O O . THR A 1 296 ? -7.607 -2.279 22.662 1.00 94.31 296 THR A O 1
ATOM 2223 N N . ASP A 1 297 ? -5.608 -1.512 21.997 1.00 93.50 297 ASP A N 1
ATOM 2224 C CA . ASP A 1 297 ? -5.751 -0.176 22.594 1.00 93.50 297 ASP A CA 1
ATOM 2225 C C . ASP A 1 297 ? -6.964 0.589 22.043 1.00 93.50 297 ASP A C 1
ATOM 2227 O O . ASP A 1 297 ? -7.485 1.497 22.689 1.00 93.50 297 ASP A O 1
ATOM 2231 N N . TYR A 1 298 ? -7.450 0.212 20.856 1.00 96.44 298 TYR A N 1
ATOM 2232 C CA . TYR A 1 298 ? -8.612 0.837 20.230 1.00 96.44 298 TYR A CA 1
ATOM 2233 C C . TYR A 1 298 ? -9.950 0.280 20.705 1.00 96.44 298 TYR A C 1
ATOM 2235 O O . TYR A 1 298 ? -10.982 0.852 20.359 1.00 96.44 298 TYR A O 1
ATOM 2243 N N . LEU A 1 299 ? -9.979 -0.811 21.480 1.00 96.12 299 LEU A N 1
ATOM 2244 C CA . LEU A 1 299 ? -11.231 -1.459 21.888 1.00 96.12 299 LEU A CA 1
ATOM 2245 C C . LEU A 1 299 ? -12.232 -0.498 22.546 1.00 96.12 299 LEU A C 1
ATOM 2247 O O . LEU A 1 299 ? -13.398 -0.536 22.146 1.00 96.12 299 LEU A O 1
ATOM 2251 N N . PRO A 1 300 ? -11.844 0.392 23.484 1.00 96.19 300 PRO A N 1
ATOM 2252 C CA . PRO A 1 300 ? -12.785 1.355 24.055 1.00 96.19 300 PRO A CA 1
ATOM 2253 C C . PRO A 1 300 ? -13.389 2.282 22.994 1.00 96.19 300 PRO A C 1
ATOM 2255 O O . PRO A 1 300 ? -14.599 2.495 22.969 1.00 96.19 300 PRO A O 1
ATOM 2258 N N . THR A 1 301 ? -12.564 2.790 22.076 1.00 97.56 301 THR A N 1
ATOM 2259 C CA . THR A 1 301 ? -12.998 3.709 21.016 1.00 97.56 301 THR A CA 1
ATOM 2260 C C . THR A 1 301 ? -13.873 3.018 19.973 1.00 97.56 301 THR A C 1
ATOM 2262 O O . THR A 1 301 ? -14.888 3.572 19.561 1.00 97.56 301 THR A O 1
ATOM 2265 N N . LEU A 1 302 ? -13.536 1.788 19.577 1.00 97.88 302 LEU A N 1
ATOM 2266 C CA . LEU A 1 302 ? -14.345 0.993 18.651 1.00 97.88 302 LEU A CA 1
ATOM 2267 C C . LEU A 1 302 ? -15.701 0.616 19.270 1.00 97.88 302 LEU A C 1
ATOM 2269 O O . LEU A 1 302 ? -16.721 0.718 18.592 1.00 97.88 302 LEU A O 1
ATOM 2273 N N . LYS A 1 303 ? -15.741 0.261 20.563 1.00 96.50 303 LYS A N 1
ATOM 2274 C CA . LYS A 1 303 ? -16.995 0.024 21.305 1.00 96.50 303 LYS A CA 1
ATOM 2275 C C . LYS A 1 303 ? -17.868 1.272 21.375 1.00 96.50 303 LYS A C 1
ATOM 2277 O O . LYS A 1 303 ? -19.084 1.172 21.255 1.00 96.50 303 LYS A O 1
ATOM 2282 N N . GLU A 1 304 ? -17.263 2.443 21.540 1.00 95.62 304 GLU A N 1
ATOM 2283 C CA . GLU A 1 304 ? -17.999 3.704 21.476 1.00 95.62 304 GLU A CA 1
ATOM 2284 C C . GLU A 1 304 ? -18.536 3.977 20.063 1.00 95.62 304 GLU A C 1
ATOM 2286 O O . GLU A 1 304 ? -19.687 4.373 19.900 1.00 95.62 304 GLU A O 1
ATOM 2291 N N . GLY A 1 305 ? -17.752 3.670 19.025 1.00 96.31 305 GLY A N 1
ATOM 2292 C CA . GLY A 1 305 ? -18.184 3.764 17.629 1.00 96.31 305 GLY A CA 1
ATOM 2293 C C . GLY A 1 305 ? -19.440 2.944 17.311 1.00 96.31 305 GLY A C 1
ATOM 2294 O O . GLY A 1 305 ? -20.287 3.410 16.547 1.00 96.31 305 GLY A O 1
ATOM 2295 N N . LEU A 1 306 ? -19.625 1.777 17.943 1.00 96.75 306 LEU A N 1
ATOM 2296 C CA . LEU A 1 306 ? -20.843 0.962 17.803 1.00 96.75 306 LEU A CA 1
ATOM 2297 C C . LEU A 1 306 ? -22.112 1.664 18.309 1.00 96.75 306 LEU A C 1
ATOM 2299 O O . LEU A 1 306 ? -23.204 1.370 17.825 1.00 96.75 306 LEU A O 1
ATOM 2303 N N . LYS A 1 307 ? -21.981 2.613 19.240 1.00 95.44 307 LYS A N 1
ATOM 2304 C CA . LYS A 1 307 ? -23.101 3.373 19.821 1.00 95.44 307 LYS A CA 1
ATOM 2305 C C . LYS A 1 307 ? -23.402 4.670 19.073 1.00 95.44 307 LYS A C 1
ATOM 2307 O O . LYS A 1 307 ? -24.359 5.362 19.415 1.00 95.44 307 LYS A O 1
ATOM 2312 N N . SER A 1 308 ? -22.598 5.014 18.065 1.00 95.88 308 SER A N 1
ATOM 2313 C CA . SER A 1 308 ? -22.768 6.246 17.293 1.00 95.88 308 SER A CA 1
ATOM 2314 C C . SER A 1 308 ? -24.163 6.335 16.669 1.00 95.88 308 SER A C 1
ATOM 2316 O O . SER A 1 308 ? -24.702 5.343 16.178 1.00 95.88 308 SER A O 1
ATOM 2318 N N . SER A 1 309 ? -24.747 7.533 16.615 1.00 95.12 309 SER A N 1
ATOM 2319 C CA . SER A 1 309 ? -25.991 7.777 15.870 1.00 95.12 309 SER A CA 1
ATOM 2320 C C . SER A 1 309 ? -25.787 7.666 14.352 1.00 95.12 309 SER A C 1
ATOM 2322 O O . SER A 1 309 ? -26.718 7.311 13.624 1.00 95.12 309 SER A O 1
ATOM 2324 N N . GLU A 1 310 ? -24.559 7.867 13.876 1.00 96.12 310 GLU A N 1
ATOM 2325 C CA . GLU A 1 310 ? -24.185 7.796 12.466 1.00 96.12 310 GLU A CA 1
ATOM 2326 C C . GLU A 1 310 ? -23.954 6.341 12.011 1.00 96.12 310 GLU A C 1
ATOM 2328 O O . GLU A 1 310 ? -23.111 5.615 12.546 1.00 96.12 310 GLU A O 1
ATOM 2333 N N . SER A 1 311 ? -24.708 5.884 11.004 1.00 96.81 311 SER A N 1
ATOM 2334 C CA . SER A 1 311 ? -24.698 4.479 10.562 1.00 96.81 311 SER A CA 1
ATOM 2335 C C . SER A 1 311 ? -23.373 4.030 9.938 1.00 96.81 311 SER A C 1
ATOM 2337 O O . SER A 1 311 ? -22.970 2.880 10.122 1.00 96.81 311 SER A O 1
ATOM 2339 N N . ASN A 1 312 ? -22.679 4.920 9.229 1.00 96.44 312 ASN A N 1
ATOM 2340 C CA . ASN A 1 312 ? -21.333 4.715 8.686 1.00 96.44 312 ASN A CA 1
ATOM 2341 C C . ASN A 1 312 ? -20.302 4.484 9.799 1.00 96.44 312 ASN A C 1
ATOM 2343 O O . ASN A 1 312 ? -19.512 3.548 9.696 1.00 96.44 312 ASN A O 1
ATOM 2347 N N . VAL A 1 313 ? -20.347 5.266 10.884 1.00 97.06 313 VAL A N 1
ATOM 2348 C CA . VAL A 1 313 ? -19.447 5.094 12.035 1.00 97.06 313 VAL A CA 1
ATOM 2349 C C . VAL A 1 313 ? -19.706 3.756 12.727 1.00 97.06 313 VAL A C 1
ATOM 2351 O O . VAL A 1 313 ? -18.755 3.006 12.953 1.00 97.06 313 VAL A O 1
ATOM 2354 N N . ARG A 1 314 ? -20.978 3.399 12.973 1.00 97.25 314 ARG A N 1
ATOM 2355 C CA . ARG A 1 314 ? -21.328 2.081 13.540 1.00 97.25 314 ARG A CA 1
ATOM 2356 C C . ARG A 1 314 ? -20.829 0.929 12.670 1.00 97.25 314 ARG A C 1
ATOM 2358 O O . ARG A 1 314 ? -20.214 -0.010 13.171 1.00 97.25 314 ARG A O 1
ATOM 2365 N N . SER A 1 315 ? -21.065 1.016 11.361 1.00 96.94 315 SER A N 1
ATOM 2366 C CA . SER A 1 315 ? -20.669 -0.024 10.403 1.00 96.94 315 SER A CA 1
ATOM 2367 C C . SER A 1 315 ? -19.150 -0.179 10.334 1.00 96.94 315 SER A C 1
ATOM 2369 O O . SER A 1 315 ? -18.644 -1.301 10.354 1.00 96.94 315 SER A O 1
ATOM 2371 N N . ALA A 1 316 ? -18.413 0.935 10.301 1.00 97.81 316 ALA A N 1
ATOM 2372 C CA . ALA A 1 316 ? -16.957 0.917 10.316 1.00 97.81 316 ALA A CA 1
ATOM 2373 C C . ALA A 1 316 ? -16.412 0.333 11.623 1.00 97.81 316 ALA A C 1
ATOM 2375 O O . ALA A 1 316 ? -15.485 -0.466 11.576 1.00 97.81 316 ALA A O 1
ATOM 2376 N N . ALA A 1 317 ? -17.008 0.658 12.774 1.00 98.06 317 ALA A N 1
ATOM 2377 C CA . ALA A 1 317 ? -16.583 0.114 14.062 1.00 98.06 317 ALA A CA 1
ATOM 2378 C C . ALA A 1 317 ? -16.765 -1.409 14.123 1.00 98.06 317 ALA A C 1
ATOM 2380 O O . ALA A 1 317 ? -15.822 -2.129 14.453 1.00 98.06 317 ALA A O 1
ATOM 2381 N N . ALA A 1 318 ? -17.937 -1.906 13.714 1.00 97.25 318 ALA A N 1
ATOM 2382 C CA . ALA A 1 318 ? -18.215 -3.339 13.640 1.00 97.25 318 ALA A CA 1
ATOM 2383 C C . ALA A 1 318 ? -17.260 -4.069 12.682 1.00 97.25 318 ALA A C 1
ATOM 2385 O O . ALA A 1 318 ? -16.786 -5.166 12.981 1.00 97.25 318 ALA A O 1
ATOM 2386 N N . TYR A 1 319 ? -16.945 -3.459 11.535 1.00 97.00 319 TYR A N 1
ATOM 2387 C CA . TYR A 1 319 ? -15.988 -4.016 10.582 1.00 97.00 319 TYR A CA 1
ATOM 2388 C C . TYR A 1 319 ? -14.560 -4.036 11.144 1.00 97.00 319 TYR A C 1
ATOM 2390 O O . TYR A 1 319 ? -13.899 -5.072 11.099 1.00 97.00 319 TYR A O 1
ATOM 2398 N N . SER A 1 320 ? -14.101 -2.924 11.721 1.00 98.00 320 SER A N 1
ATOM 2399 C CA . SER A 1 320 ? -12.757 -2.773 12.288 1.00 98.00 320 SER A CA 1
ATOM 2400 C C . SER A 1 320 ? -12.490 -3.718 13.454 1.00 98.00 320 SER A C 1
ATOM 2402 O O . SER A 1 320 ? -11.392 -4.263 13.550 1.00 98.00 320 SER A O 1
ATOM 2404 N N . LEU A 1 321 ? -13.491 -3.973 14.302 1.00 97.50 321 LEU A N 1
ATOM 2405 C CA . LEU A 1 321 ? -13.382 -4.915 15.419 1.00 97.50 321 LEU A CA 1
ATOM 2406 C C . LEU A 1 321 ? -12.945 -6.317 14.966 1.00 97.50 321 LEU A C 1
ATOM 2408 O O . LEU A 1 321 ? -12.162 -6.953 15.662 1.00 97.50 321 LEU A O 1
ATOM 2412 N N . ARG A 1 322 ? -13.334 -6.766 13.762 1.00 94.44 322 ARG A N 1
ATOM 2413 C CA . ARG A 1 322 ? -12.931 -8.077 13.204 1.00 94.44 322 ARG A CA 1
ATOM 2414 C C . ARG A 1 322 ? -11.421 -8.223 12.988 1.00 94.44 322 ARG A C 1
ATOM 2416 O O . ARG A 1 322 ? -10.938 -9.340 12.813 1.00 94.44 322 ARG A O 1
ATOM 2423 N N . TYR A 1 323 ? -10.684 -7.115 12.954 1.00 94.44 323 TYR A N 1
ATOM 2424 C CA . TYR A 1 323 ? -9.235 -7.099 12.753 1.00 94.44 323 TYR A CA 1
ATOM 2425 C C . TYR A 1 323 ? -8.438 -6.980 14.056 1.00 94.44 323 TYR A C 1
ATOM 2427 O O . TYR A 1 323 ? -7.216 -7.149 14.026 1.00 94.44 323 TYR A O 1
ATOM 2435 N N . VAL A 1 324 ? -9.109 -6.744 15.188 1.00 94.19 324 VAL A N 1
ATOM 2436 C CA . VAL A 1 324 ? -8.491 -6.690 16.517 1.00 94.19 324 VAL A CA 1
ATOM 2437 C C . VAL A 1 324 ? -8.434 -8.099 17.106 1.00 94.19 324 VAL A C 1
ATOM 2439 O O . VAL A 1 324 ? -9.436 -8.809 17.161 1.00 94.19 324 VAL A O 1
ATOM 2442 N N . ARG A 1 325 ? -7.245 -8.528 17.538 1.00 89.25 325 ARG A N 1
ATOM 2443 C CA . ARG A 1 325 ? -7.027 -9.864 18.115 1.00 89.25 325 ARG A CA 1
ATOM 2444 C C . ARG A 1 325 ? -7.241 -9.837 19.627 1.00 89.25 325 ARG A C 1
ATOM 2446 O O . ARG A 1 325 ? -6.276 -9.838 20.380 1.00 89.25 325 ARG A O 1
ATOM 2453 N N . ASP A 1 326 ? -8.502 -9.814 20.043 1.00 93.06 326 ASP A N 1
ATOM 2454 C CA . ASP A 1 326 ? -8.901 -9.824 21.452 1.00 93.06 326 ASP A CA 1
ATOM 2455 C C . ASP A 1 326 ? -10.143 -10.702 21.659 1.00 93.06 326 ASP A C 1
ATOM 2457 O O . ASP A 1 326 ? -11.072 -10.688 20.849 1.00 93.06 326 ASP A O 1
ATOM 2461 N N . GLU A 1 327 ? -10.164 -11.488 22.734 1.00 91.12 327 GLU A N 1
ATOM 2462 C CA . GLU A 1 327 ? -11.245 -12.442 23.013 1.00 91.12 327 GLU A CA 1
ATOM 2463 C C . GLU A 1 327 ? -12.596 -11.769 23.306 1.00 91.12 327 GLU A C 1
ATOM 2465 O O . GLU A 1 327 ? -13.650 -12.365 23.079 1.00 91.12 327 GLU A O 1
ATOM 2470 N N . THR A 1 328 ? -12.586 -10.502 23.731 1.00 91.44 328 THR A N 1
ATOM 2471 C CA . THR A 1 328 ? -13.799 -9.730 24.030 1.00 91.44 328 THR A CA 1
ATOM 2472 C C . THR A 1 328 ? -14.488 -9.178 22.779 1.00 91.44 328 THR A C 1
ATOM 2474 O O . THR A 1 328 ? -15.625 -8.705 22.867 1.00 91.44 328 THR A O 1
ATOM 2477 N N . VAL A 1 329 ? -13.853 -9.264 21.602 1.00 92.31 329 VAL A N 1
ATOM 2478 C CA . VAL A 1 329 ? -14.421 -8.790 20.327 1.00 92.31 329 VAL A CA 1
ATOM 2479 C C . VAL A 1 329 ? -15.682 -9.560 19.948 1.00 92.31 329 VAL A C 1
ATOM 2481 O O . VAL A 1 329 ? -16.685 -8.943 19.602 1.00 92.31 329 VAL A O 1
ATOM 2484 N N . ASN A 1 330 ? -15.659 -10.894 20.024 1.00 89.25 330 ASN A N 1
ATOM 2485 C CA . ASN A 1 330 ? -16.797 -11.711 19.597 1.00 89.25 330 ASN A CA 1
ATOM 2486 C C . ASN A 1 330 ? -18.068 -11.426 20.417 1.00 89.25 330 ASN A C 1
ATOM 2488 O O . ASN A 1 330 ? -19.094 -11.170 19.792 1.00 89.25 330 ASN A O 1
ATOM 2492 N N . PRO A 1 331 ? -18.026 -11.389 21.768 1.00 88.44 331 PRO A N 1
ATOM 2493 C CA . PRO A 1 331 ? -19.169 -10.944 22.566 1.00 88.44 331 PRO A CA 1
ATOM 2494 C C . PRO A 1 331 ? -19.681 -9.558 22.155 1.00 88.44 331 PRO A C 1
ATOM 2496 O O . PRO A 1 331 ? -20.874 -9.381 21.950 1.00 88.44 331 PRO A O 1
ATOM 2499 N N . THR A 1 332 ? -18.766 -8.607 21.935 1.00 89.00 332 THR A N 1
ATOM 2500 C CA . THR A 1 332 ? -19.095 -7.216 21.575 1.00 89.00 332 THR A CA 1
ATOM 2501 C C . THR A 1 332 ? -19.851 -7.097 20.243 1.00 89.00 332 THR A C 1
ATOM 2503 O O . THR A 1 332 ? -20.606 -6.153 20.055 1.00 89.00 332 THR A O 1
ATOM 2506 N N . LEU A 1 333 ? -19.635 -8.013 19.294 1.00 87.81 333 LEU A N 1
ATOM 2507 C CA . LEU A 1 333 ? -20.269 -7.973 17.968 1.00 87.81 333 LEU A CA 1
ATOM 2508 C C . LEU A 1 333 ? -21.654 -8.642 17.912 1.00 87.81 333 LEU A C 1
ATOM 2510 O O . LEU A 1 333 ? -22.305 -8.565 16.871 1.00 87.81 333 LEU A O 1
ATOM 2514 N N . ILE A 1 334 ? -22.058 -9.349 18.971 1.00 81.06 334 ILE A N 1
ATOM 2515 C CA . ILE A 1 334 ? -23.310 -10.124 19.033 1.00 81.06 334 ILE A CA 1
ATOM 2516 C C . ILE A 1 334 ? -24.393 -9.386 19.847 1.00 81.06 334 ILE A C 1
ATOM 2518 O O . ILE A 1 334 ? -25.572 -9.717 19.718 1.00 81.06 334 ILE A O 1
ATOM 2522 N N . GLU A 1 335 ? -23.998 -8.398 20.655 1.00 63.50 335 GLU A N 1
ATOM 2523 C CA . GLU A 1 335 ? -24.887 -7.467 21.374 1.00 63.50 335 GLU A CA 1
ATOM 2524 C C . GLU A 1 335 ? -25.531 -6.430 20.439 1.00 63.50 335 GLU A C 1
ATOM 2526 O O . GLU A 1 335 ? -26.734 -6.143 20.642 1.00 63.50 335 GLU A O 1
#

Foldseek 3Di:
DPPCQDFDWFWWWDDDPQKIKIKIFGQDTDDPFKDWDRVQGIKIWMAGNVRHTPWIWGWTWMWGADPPGDIDIDIDTGTGDDDDDDDPDIDGDDPVVDDDDDVLVVVLVVLVVCLVVHDDLVRLVVVLVVFALPDDPVSLVSSLSNLLSNCLNPVVCLVVLLVVLQVQPDDHNRSVSSLLSSLQSLLNSQDASSLVSLLVQLVNHPDDVSNLSSLVSLLNRQDYDLVSLVSLLVCLVPDPPLVSSLSSLLSSLQSLQNDPDHDPVNLVSLLCLLVDPVNVSNNLSSLNSLLNNQEPSCVVVLLVQCVDPDPSSNVSSLVSLVSHPDPVSVVSNVD

Secondary structure (DSSP, 8-state):
----PPEEEEEEEEEETTEEEEEEEEEEE-BTTEEE-TTT-EEEEEE-TT--EEEEEEEEEEEEE-TTS-EEEEEEEEEES----PPS--EE--GGG-PPP-HHHHHHHHHHHHHHHS--HHHHHHHHHT--TT--HHHHHHHHHHHHHHHHH-TTHHHHHHHHHHH----SHHHHHHHHHHHHHHHTS-SHHHHHHHHHHHHH-SSHHHHHHHHHHHHH-S---HHHHHHHHHHHHH---HHHHHHHHHHHHHHHHHSSS--HHHHHHHHHHHH-GGGGGGHHHHHHHHHHH--GGGHHHHHHHHT-SSHHHHHHHHHHHTTS--TTHHHHTT-

Radius of gyration: 25.45 Å; chains: 1; bounding box: 61×66×50 Å